Protein 4TKO (pdb70)

Sequence (326 aa):
HRIEYAITNAVFVKADELSYLSFRVSGKVIEVYKDLGDYVKRGEALAKLDPTYYELEKRTLEKKMSALLEKKKALEIKIQKLEKGLHISLSAKKLKVESLKKKREALREKLLQVEEKIKLVKLDWERYKSLFQKGLIPRRKFEEVDTNLKVLLHEREYLEKSIQEINTEIKRAKKGIENARNEFKTIEELKKELSSLEEEIKSLKERIKTAEQKIKDTVLIAPFDGVVAKRFISRGDVVRAGQPAFALVNPESFYVEVLLEETKLKGVKVGNKAYVRLDAYPDILFEGVVEEISPVQRIPVKIKITKGDLSLLRVGMGGEVEIRRT

Solvent-accessible surface area: 21477 Å² total; per-residue (Å²): 210,142,133,73,57,0,62,9,114,18,4,88,0,83,21,78,126,58,43,138,14,38,2,172,15,48,18,102,1,50,73,43,100,40,67,111,17,49,76,0,121,170,39,59,33,0,0,61,0,53,27,88,157,29,70,118,57,42,150,52,26,70,136,118,48,62,54,31,64,131,99,44,102,60,30,53,102,111,16,88,101,83,86,121,38,30,119,134,46,58,53,57,67,126,117,132,18,96,26,24,86,140,110,42,84,54,30,96,116,116,35,112,120,11,52,94,120,5,120,123,18,108,108,57,68,102,145,52,79,44,51,69,126,138,65,123,33,60,153,155,76,31,76,108,22,25,70,61,21,122,77,19,66,118,73,64,74,145,10,77,113,34,23,108,97,18,48,86,94,13,119,178,22,103,108,13,52,77,100,7,124,98,85,104,126,76,12,98,79,49,71,130,80,28,62,63,12,65,96,97,8,141,59,20,118,97,152,18,136,63,2,76,72,67,33,135,18,4,49,12,93,1,69,58,52,0,4,2,13,114,84,102,5,57,166,38,59,107,1,180,61,50,66,58,0,0,0,0,0,53,16,146,16,9,30,0,40,0,48,0,50,100,89,55,36,143,24,12,108,81,47,11,74,0,55,2,139,3,114,60,54,99,142,48,86,2,37,0,40,2,74,98,50,41,168,164,100,95,34,52,0,41,1,106,26,76,139,32,72,53,37,48,1,69,77,53,26,27,10,72,0,57,0,103,29,130

Structure (mmCIF, N/CA/C/O backbone):
data_4TKO
#
_entry.id   4TKO
#
_cell.length_a   81.366
_cell.length_b   81.366
_cell.length_c   541.695
_cell.angle_alpha   90.00
_cell.angle_beta   90.00
_cell.angle_gamma   90.00
#
_symmetry.space_group_name_H-M   'I 41 2 2'
#
loop_
_entity.id
_entity.type
_entity.pdbx_description
1 polymer EmrA
2 non-polymer 'MAGNESIUM ION'
3 non-polymer 'ISOPROPYL ALCOHOL'
4 water water
#
loop_
_atom_site.group_PDB
_atom_site.id
_atom_site.type_symbol
_atom_site.label_atom_id
_atom_site.label_alt_id
_atom_site.label_comp_id
_atom_site.label_asym_id
_atom_site.label_entity_id
_atom_site.label_seq_id
_atom_site.pdbx_PDB_ins_code
_atom_site.Cartn_x
_atom_site.Cartn_y
_atom_site.Cartn_z
_atom_site.occupancy
_atom_site.B_iso_or_equiv
_atom_site.auth_seq_id
_atom_site.auth_comp_id
_atom_site.auth_asym_id
_atom_site.auth_atom_id
_atom_site.pdbx_PDB_model_num
ATOM 1 N N . HIS A 1 3 ? -2.358 33.436 281.757 1.00 77.06 27 HIS B N 1
ATOM 2 C CA . HIS A 1 3 ? -3.098 34.373 280.918 1.00 77.95 27 HIS B CA 1
ATOM 3 C C . HIS A 1 3 ? -3.747 33.651 279.738 1.00 86.19 27 HIS B C 1
ATOM 4 O O . HIS A 1 3 ? -4.934 33.844 279.456 1.00 91.00 27 HIS B O 1
ATOM 11 N N . ARG A 1 4 ? -2.960 32.823 279.056 1.00 83.37 28 ARG B N 1
ATOM 12 C CA . ARG A 1 4 ? -3.445 31.992 277.953 1.00 75.38 28 ARG B CA 1
ATOM 13 C C . ARG A 1 4 ? -2.675 30.680 277.904 1.00 67.12 28 ARG B C 1
ATOM 14 O O . ARG A 1 4 ? -1.450 30.682 277.851 1.00 91.23 28 ARG B O 1
ATOM 22 N N . ILE A 1 5 ? -3.380 29.558 277.941 1.00 71.34 29 ILE B N 1
ATOM 23 C CA . ILE A 1 5 ? -2.703 28.263 277.901 1.00 72.64 29 ILE B CA 1
ATOM 24 C C . ILE A 1 5 ? -2.428 27.840 276.468 1.00 67.18 29 ILE B C 1
ATOM 25 O O . ILE A 1 5 ? -1.884 26.764 276.224 1.00 61.86 29 ILE B O 1
ATOM 30 N N . GLU A 1 6 ? -2.822 28.687 275.520 1.00 72.37 30 GLU B N 1
ATOM 31 C CA . GLU A 1 6 ? -2.464 28.477 274.123 1.00 69.30 30 GLU B CA 1
ATOM 32 C C . GLU A 1 6 ? -1.053 29.011 273.890 1.00 59.12 30 GLU B C 1
ATOM 33 O O . GLU A 1 6 ? -0.386 28.608 272.945 1.00 45.68 30 GLU B O 1
ATOM 39 N N . TYR A 1 7 ? -0.608 29.926 274.751 1.00 40.89 31 TYR B N 1
ATOM 40 C CA . TYR A 1 7 ? 0.661 30.611 274.529 1.00 52.47 31 TYR B CA 1
ATOM 41 C C . TYR A 1 7 ? 1.610 30.627 275.724 1.00 50.08 31 TYR B C 1
ATOM 42 O O . TYR A 1 7 ? 1.271 31.109 276.813 1.00 41.51 31 TYR B O 1
ATOM 51 N N . ALA A 1 8 ? 2.819 30.116 275.494 1.00 48.73 32 ALA B N 1
ATOM 52 C CA . ALA A 1 8 ? 3.921 30.346 276.422 1.00 44.75 32 ALA B CA 1
ATOM 53 C C . ALA A 1 8 ? 4.395 31.764 276.206 1.00 33.06 32 ALA B C 1
ATOM 54 O O . ALA A 1 8 ? 4.744 32.140 275.090 1.00 48.35 32 ALA B O 1
ATOM 56 N N . ILE A 1 9 ? 4.343 32.564 277.256 1.00 27.00 33 ILE B N 1
ATOM 57 C CA . ILE A 1 9 ? 4.790 33.936 277.192 1.00 34.00 33 ILE B CA 1
ATOM 58 C C . ILE A 1 9 ? 6.046 34.085 278.056 1.00 46.45 33 ILE B C 1
ATOM 59 O O . ILE A 1 9 ? 6.134 33.502 279.129 1.00 54.33 33 ILE B O 1
ATOM 64 N N . THR A 1 10 ? 7.017 34.855 277.584 1.00 47.34 34 THR B N 1
ATOM 65 C CA . THR A 1 10 ? 8.212 35.145 278.367 1.00 41.43 34 THR B CA 1
ATOM 66 C C . THR A 1 10 ? 8.797 36.507 278.014 1.00 44.54 34 THR B C 1
ATOM 67 O O . THR A 1 10 ? 8.582 37.019 276.917 1.00 53.83 34 THR B O 1
ATOM 71 N N . ASN A 1 11 ? 9.530 37.095 278.952 1.00 43.39 35 ASN B N 1
ATOM 72 C CA . ASN A 1 11 ? 10.173 38.386 278.719 1.00 36.49 35 ASN B CA 1
ATOM 73 C C . ASN A 1 11 ? 11.706 38.251 278.686 1.00 36.29 35 ASN B C 1
ATOM 74 O O . ASN A 1 11 ? 12.447 39.239 278.597 1.00 33.40 35 ASN B O 1
ATOM 79 N N . ALA A 1 12 ? 12.165 37.006 278.710 1.00 31.41 36 ALA B N 1
ATOM 80 C CA . ALA A 1 12 ? 13.583 36.705 278.601 1.00 33.50 36 ALA B CA 1
ATOM 81 C C . ALA A 1 12 ? 13.944 36.497 277.134 1.00 35.82 36 ALA B C 1
ATOM 82 O O . ALA A 1 12 ? 14.124 35.349 276.674 1.00 36.72 36 ALA B O 1
ATOM 84 N N . VAL A 1 13 ? 14.027 37.599 276.390 1.00 31.07 37 VAL B N 1
ATOM 85 C CA . VAL A 1 13 ? 14.270 37.500 274.954 1.00 38.02 37 VAL B CA 1
ATOM 86 C C . VAL A 1 13 ? 15.504 38.303 274.526 1.00 38.42 37 VAL B C 1
ATOM 87 O O . VAL A 1 13 ? 15.669 39.480 274.873 1.00 37.74 37 VAL B O 1
ATOM 91 N N . PHE A 1 14 ? 16.382 37.653 273.772 1.00 36.38 38 PHE B N 1
ATOM 92 C CA . PHE A 1 14 ? 17.586 38.329 273.280 1.00 36.52 38 PHE B CA 1
ATOM 93 C C . PHE A 1 14 ? 17.674 38.191 271.790 1.00 31.52 38 PHE B C 1
ATOM 94 O O . PHE A 1 14 ? 17.656 37.067 271.274 1.00 26.99 38 PHE B O 1
ATOM 102 N N . VAL A 1 15 ? 17.752 39.327 271.103 1.00 27.69 39 VAL B N 1
ATOM 103 C CA . VAL A 1 15 ? 18.053 39.301 269.680 1.00 28.62 39 VAL B CA 1
ATOM 104 C C . VAL A 1 15 ? 19.542 38.958 269.498 1.00 32.23 39 VAL B C 1
ATOM 105 O O . VAL A 1 15 ? 20.450 39.639 270.012 1.00 27.67 39 VAL B O 1
ATOM 109 N N . LYS A 1 16 ? 19.800 37.881 268.763 1.00 23.33 40 LYS B N 1
ATOM 110 C CA . LYS A 1 16 ? 21.171 37.429 268.550 1.00 26.51 40 LYS B CA 1
ATOM 111 C C . LYS A 1 16 ? 21.504 37.287 267.069 1.00 34.16 40 LYS B C 1
ATOM 112 O O . LYS A 1 16 ? 20.617 37.294 266.216 1.00 28.24 40 LYS B O 1
ATOM 118 N N . ALA A 1 17 ? 22.794 37.161 266.773 1.00 54.91 41 ALA B N 1
ATOM 119 C CA . ALA A 1 17 ? 23.263 37.041 265.398 1.00 45.65 41 ALA B CA 1
ATOM 120 C C . ALA A 1 17 ? 24.186 35.839 265.234 1.00 47.13 41 ALA B C 1
ATOM 121 O O . ALA A 1 17 ? 25.237 35.760 265.871 1.00 41.29 41 ALA B O 1
ATOM 123 N N . ASP A 1 18 ? 23.785 34.905 264.377 1.00 58.74 42 ASP B N 1
ATOM 124 C CA . ASP A 1 18 ? 24.591 33.721 264.105 1.00 84.39 42 ASP B CA 1
ATOM 125 C C . ASP A 1 18 ? 25.887 34.078 263.384 1.00 89.82 42 ASP B C 1
ATOM 126 O O . ASP A 1 18 ? 26.979 33.861 263.910 1.00 97.97 42 ASP B O 1
ATOM 131 N N . GLU A 1 19 ? 25.763 34.629 262.181 1.00 63.65 43 GLU B N 1
ATOM 132 C CA . GLU A 1 19 ? 26.932 34.925 261.359 1.00 68.55 43 GLU B CA 1
ATOM 133 C C . GLU A 1 19 ? 27.191 36.416 261.175 1.00 53.67 43 GLU B C 1
ATOM 134 O O . GLU A 1 19 ? 26.503 37.082 260.403 1.00 51.62 43 GLU B O 1
ATOM 140 N N . LEU A 1 20 ? 28.196 36.930 261.877 1.00 44.10 44 LEU B N 1
ATOM 141 C CA . LEU A 1 20 ? 28.678 38.283 261.633 1.00 46.23 44 LEU B CA 1
ATOM 142 C C . LEU A 1 20 ? 30.083 38.228 261.035 1.00 42.22 44 LEU B C 1
ATOM 143 O O . LEU A 1 20 ? 30.742 37.188 261.073 1.00 31.03 44 LEU B O 1
ATOM 148 N N . SER A 1 21 ? 30.534 39.348 260.482 1.00 44.27 45 SER B N 1
ATOM 149 C CA . SER A 1 21 ? 31.829 39.412 259.816 1.00 27.70 45 SER B CA 1
ATOM 150 C C . SER A 1 21 ? 32.635 40.574 260.313 1.00 28.83 45 SER B C 1
ATOM 151 O O . SER A 1 21 ? 32.104 41.655 260.535 1.00 32.97 45 SER B O 1
ATOM 154 N N . TYR A 1 22 ? 33.932 40.343 260.484 1.00 27.66 46 TYR B N 1
ATOM 155 C CA . TYR A 1 22 ? 34.820 41.381 260.959 1.00 24.83 46 TYR B CA 1
ATOM 156 C C . TYR A 1 22 ? 35.405 42.096 259.747 1.00 21.56 46 TYR B C 1
ATOM 157 O O . TYR A 1 22 ? 35.777 41.444 258.790 1.00 26.42 46 TYR B O 1
ATOM 166 N N . LEU A 1 23 ? 35.434 43.432 259.776 1.00 22.24 47 LEU B N 1
ATOM 167 C CA . LEU A 1 23 ? 36.021 44.211 258.687 1.00 21.62 47 LEU B CA 1
ATOM 168 C C . LEU A 1 23 ? 37.337 44.831 259.095 1.00 26.38 47 LEU B C 1
ATOM 169 O O . LEU A 1 23 ? 37.514 45.257 260.228 1.00 28.34 47 LEU B O 1
ATOM 174 N N . SER A 1 24 ? 38.248 44.925 258.141 1.00 24.27 48 SER B N 1
ATOM 175 C CA . SER A 1 24 ? 39.556 45.460 258.425 1.00 26.88 48 SER B CA 1
ATOM 176 C C . SER A 1 24 ? 40.047 46.300 257.241 1.00 18.03 48 SER B C 1
ATOM 177 O O . SER A 1 24 ? 39.500 46.212 256.155 1.00 22.65 48 SER B O 1
ATOM 180 N N . PHE A 1 25 ? 41.059 47.131 257.469 1.00 24.04 49 PHE B N 1
ATOM 181 C CA . PHE A 1 25 ? 41.770 47.799 256.379 1.00 25.61 49 PHE B CA 1
ATOM 182 C C . PHE A 1 25 ? 42.817 46.828 255.818 1.00 24.19 49 PHE B C 1
ATOM 183 O O . PHE A 1 25 ? 43.361 46.000 256.566 1.00 21.09 49 PHE B O 1
ATOM 191 N N . ARG A 1 26 ? 43.096 46.916 254.517 1.00 33.51 50 ARG B N 1
ATOM 192 C CA . ARG A 1 26 ? 44.104 46.048 253.905 1.00 24.46 50 ARG B CA 1
ATOM 193 C C . ARG A 1 26 ? 45.491 46.656 254.065 1.00 22.84 50 ARG B C 1
ATOM 194 O O . ARG A 1 26 ? 46.499 46.030 253.763 1.00 42.94 50 ARG B O 1
ATOM 202 N N . VAL A 1 27 ? 45.536 47.872 254.582 1.00 29.91 51 VAL B N 1
ATOM 203 C CA . VAL A 1 27 ? 46.793 48.512 254.942 1.00 33.53 51 VAL B CA 1
ATOM 204 C C . VAL A 1 27 ? 46.703 49.056 256.370 1.00 33.93 51 VAL B C 1
ATOM 205 O O . VAL A 1 27 ? 45.606 49.209 256.929 1.00 34.05 51 VAL B O 1
ATOM 209 N N . SER A 1 28 ? 47.852 49.368 256.954 1.00 25.24 52 SER B N 1
ATOM 210 C CA . SER A 1 28 ? 47.868 49.986 258.264 1.00 28.17 52 SER B CA 1
ATOM 211 C C . SER A 1 28 ? 47.855 51.507 258.134 1.00 25.98 52 SER B C 1
ATOM 212 O O . SER A 1 28 ? 48.114 52.049 257.066 1.00 32.83 52 SER B O 1
ATOM 215 N N . GLY A 1 29 ? 47.550 52.191 259.230 1.00 19.81 53 GLY B N 1
ATOM 216 C CA . GLY A 1 29 ? 47.509 53.633 259.205 1.00 22.97 53 GLY B CA 1
ATOM 217 C C . GLY A 1 29 ? 46.781 54.204 260.394 1.00 28.91 53 GLY B C 1
ATOM 218 O O . GLY A 1 29 ? 46.376 53.456 261.276 1.00 31.19 53 GLY B O 1
ATOM 219 N N . LYS A 1 30 ? 46.631 55.529 260.412 1.00 32.97 54 LYS B N 1
ATOM 220 C CA . LYS A 1 30 ? 45.972 56.252 261.501 1.00 23.01 54 LYS B CA 1
ATOM 221 C C . LYS A 1 30 ? 44.544 56.572 261.114 1.00 30.88 54 LYS B C 1
ATOM 222 O O . LYS A 1 30 ? 44.309 57.228 260.091 1.00 35.69 54 LYS B O 1
ATOM 228 N N . VAL A 1 31 ? 43.581 56.112 261.911 1.00 29.35 55 VAL B N 1
ATOM 229 C CA . VAL A 1 31 ? 42.188 56.433 261.613 1.00 30.39 55 VAL B CA 1
ATOM 230 C C . VAL A 1 31 ? 41.964 57.924 261.753 1.00 32.41 55 VAL B C 1
ATOM 231 O O . VAL A 1 31 ? 42.277 58.503 262.796 1.00 27.06 55 VAL B O 1
ATOM 235 N N . ILE A 1 32 ? 41.416 58.562 260.727 1.00 34.43 56 ILE B N 1
ATOM 236 C CA . ILE A 1 32 ? 41.138 59.995 260.860 1.00 34.54 56 ILE B CA 1
ATOM 237 C C . ILE A 1 32 ? 39.662 60.383 260.759 1.00 24.86 56 ILE B C 1
ATOM 238 O O . ILE A 1 32 ? 39.314 61.515 261.062 1.00 36.62 56 ILE B O 1
ATOM 243 N N . GLU A 1 33 ? 38.813 59.448 260.344 1.00 28.31 57 GLU B N 1
ATOM 244 C CA . GLU A 1 33 ? 37.381 59.695 260.193 1.00 27.47 57 GLU B CA 1
ATOM 245 C C . GLU A 1 33 ? 36.580 58.414 260.384 1.00 29.82 57 GLU B C 1
ATOM 246 O O . GLU A 1 33 ? 36.957 57.354 259.883 1.00 37.90 57 GLU B O 1
ATOM 252 N N . VAL A 1 34 ? 35.470 58.519 261.104 1.00 34.52 58 VAL B N 1
ATOM 253 C CA . VAL A 1 34 ? 34.548 57.401 261.261 1.00 44.78 58 VAL B CA 1
ATOM 254 C C . VAL A 1 34 ? 33.158 57.796 260.774 1.00 36.77 58 VAL B C 1
ATOM 255 O O . VAL A 1 34 ? 32.532 58.687 261.327 1.00 47.37 58 VAL B O 1
ATOM 259 N N . TYR A 1 35 ? 32.685 57.144 259.727 1.00 28.20 59 TYR B N 1
ATOM 260 C CA . TYR A 1 35 ? 31.449 57.564 259.092 1.00 34.91 59 TYR B CA 1
ATOM 261 C C . TYR A 1 35 ? 30.222 56.822 259.612 1.00 44.69 59 TYR B C 1
ATOM 262 O O . TYR A 1 35 ? 29.092 57.260 259.407 1.00 55.43 59 TYR B O 1
ATOM 271 N N . LYS A 1 36 ? 30.448 55.690 260.267 1.00 38.42 60 LYS B N 1
ATOM 272 C CA . LYS A 1 36 ? 29.363 54.811 260.693 1.00 40.18 60 LYS B CA 1
ATOM 273 C C . LYS A 1 36 ? 29.626 54.423 262.126 1.00 46.85 60 LYS B C 1
ATOM 274 O O . LYS A 1 36 ? 30.768 54.450 262.569 1.00 47.76 60 LYS B O 1
ATOM 280 N N . ASP A 1 37 ? 28.574 54.093 262.865 1.00 46.10 61 ASP B N 1
ATOM 281 C CA . ASP A 1 37 ? 28.748 53.751 264.266 1.00 40.13 61 ASP B CA 1
ATOM 282 C C . ASP A 1 37 ? 27.901 52.535 264.563 1.00 36.98 61 ASP B C 1
ATOM 283 O O . ASP A 1 37 ? 27.129 52.087 263.712 1.00 31.00 61 ASP B O 1
ATOM 288 N N . LEU A 1 38 ? 28.096 51.987 265.758 1.00 33.80 62 LEU B N 1
ATOM 289 C CA . LEU A 1 38 ? 27.307 50.874 266.275 1.00 34.20 62 LEU B CA 1
ATOM 290 C C . LEU A 1 38 ? 25.827 51.104 266.001 1.00 38.90 62 LEU B C 1
ATOM 291 O O . LEU A 1 38 ? 25.313 52.188 266.252 1.00 41.38 62 LEU B O 1
ATOM 296 N N . GLY A 1 39 ? 25.151 50.098 265.461 1.00 34.50 63 GLY B N 1
ATOM 297 C CA . GLY A 1 39 ? 23.746 50.233 265.130 1.00 31.50 63 GLY B CA 1
ATOM 298 C C . GLY A 1 39 ? 23.384 50.741 263.735 1.00 43.33 63 GLY B C 1
ATOM 299 O O . GLY A 1 39 ? 22.228 50.635 263.329 1.00 40.52 63 GLY B O 1
ATOM 300 N N . ASP A 1 40 ? 24.340 51.289 262.986 1.00 46.00 64 ASP B N 1
ATOM 301 C CA . ASP A 1 40 ? 24.004 51.781 261.648 1.00 41.78 64 ASP B CA 1
ATOM 302 C C . ASP A 1 40 ? 23.750 50.652 260.666 1.00 42.94 64 ASP B C 1
ATOM 303 O O . ASP A 1 40 ? 24.444 49.633 260.687 1.00 46.19 64 ASP B O 1
ATOM 308 N N . TYR A 1 41 ? 22.736 50.839 259.821 1.00 47.54 65 TYR B N 1
ATOM 309 C CA . TYR A 1 41 ? 22.547 49.992 258.652 1.00 41.92 65 TYR B CA 1
ATOM 310 C C . TYR A 1 41 ? 23.395 50.557 257.529 1.00 47.18 65 TYR B C 1
ATOM 311 O O . TYR A 1 41 ? 23.433 51.778 257.327 1.00 49.65 65 TYR B O 1
ATOM 320 N N . VAL A 1 42 ? 24.102 49.682 256.822 1.00 40.31 66 VAL B N 1
ATOM 321 C CA . VAL A 1 42 ? 24.967 50.152 255.754 1.00 45.22 66 VAL B CA 1
ATOM 322 C C . VAL A 1 42 ? 24.823 49.316 254.507 1.00 46.15 66 VAL B C 1
ATOM 323 O O . VAL A 1 42 ? 24.623 48.098 254.550 1.00 48.33 66 VAL B O 1
ATOM 327 N N . LYS A 1 43 ? 24.918 50.014 253.386 1.00 54.65 67 LYS B N 1
ATOM 328 C CA . LYS A 1 43 ? 24.709 49.433 252.079 1.00 48.26 67 LYS B CA 1
ATOM 329 C C . LYS A 1 43 ? 26.071 49.058 251.507 1.00 41.91 67 LYS B C 1
ATOM 330 O O . LYS A 1 43 ? 27.056 49.793 251.679 1.00 38.00 67 LYS B O 1
ATOM 336 N N . ARG A 1 44 ? 26.126 47.900 250.863 1.00 32.42 68 ARG B N 1
ATOM 337 C CA . ARG A 1 44 ? 27.330 47.447 250.178 1.00 31.61 68 ARG B CA 1
ATOM 338 C C . ARG A 1 44 ? 27.954 48.576 249.369 1.00 35.42 68 ARG B C 1
ATOM 339 O O . ARG A 1 44 ? 27.337 49.094 248.443 1.00 44.94 68 ARG B O 1
ATOM 347 N N . GLY A 1 45 ? 29.163 48.974 249.746 1.00 36.08 69 GLY B N 1
ATOM 348 C CA . GLY A 1 45 ? 29.878 50.010 249.034 1.00 26.89 69 GLY B CA 1
ATOM 349 C C . GLY A 1 45 ? 30.090 51.267 249.850 1.00 41.41 69 GLY B C 1
ATOM 350 O O . GLY A 1 45 ? 30.983 52.051 249.550 1.00 44.01 69 GLY B O 1
ATOM 351 N N . GLU A 1 46 ? 29.267 51.467 250.873 1.00 43.32 70 GLU B N 1
ATOM 352 C CA . GLU A 1 46 ? 29.397 52.639 251.739 1.00 41.98 70 GLU B CA 1
ATOM 353 C C . GLU A 1 46 ? 30.742 52.675 252.440 1.00 46.21 70 GLU B C 1
ATOM 354 O O . GLU A 1 46 ? 31.294 51.625 252.809 1.00 51.03 70 GLU B O 1
ATOM 360 N N . ALA A 1 47 ? 31.267 53.882 252.637 1.00 45.84 71 ALA B N 1
ATOM 361 C CA . ALA A 1 47 ? 32.459 54.054 253.464 1.00 38.80 71 ALA B CA 1
ATOM 362 C C . ALA A 1 47 ? 32.069 54.000 254.923 1.00 41.76 71 ALA B C 1
ATOM 363 O O . ALA A 1 47 ? 31.063 54.585 255.325 1.00 55.46 71 ALA B O 1
ATOM 365 N N . LEU A 1 48 ? 32.863 53.286 255.710 1.00 30.78 72 LEU B N 1
ATOM 366 C CA . LEU A 1 48 ? 32.609 53.161 257.133 1.00 26.18 72 LEU B CA 1
ATOM 367 C C . LEU A 1 48 ? 33.603 53.993 257.886 1.00 31.40 72 LEU B C 1
ATOM 368 O O . LEU A 1 48 ? 33.270 54.577 258.915 1.00 46.81 72 LEU B O 1
ATOM 373 N N . ALA A 1 49 ? 34.826 54.065 257.364 1.00 24.65 73 ALA B N 1
ATOM 374 C CA . ALA A 1 49 ? 35.897 54.780 258.045 1.00 22.34 73 ALA B CA 1
ATOM 375 C C . ALA A 1 49 ? 37.048 55.049 257.103 1.00 35.77 73 ALA B C 1
ATOM 376 O O . ALA A 1 49 ? 37.080 54.517 256.001 1.00 32.66 73 ALA B O 1
ATOM 378 N N . LYS A 1 50 ? 38.010 55.859 257.531 1.00 30.01 74 LYS B N 1
ATOM 379 C CA . LYS A 1 50 ? 39.056 56.275 256.612 1.00 32.89 74 LYS B CA 1
ATOM 380 C C . LYS A 1 50 ? 40.373 56.496 257.334 1.00 31.63 74 LYS B C 1
ATOM 381 O O . LYS A 1 50 ? 40.392 56.991 258.461 1.00 33.84 74 LYS B O 1
ATOM 387 N N . LEU A 1 51 ? 41.471 56.106 256.690 1.00 26.79 75 LEU B N 1
ATOM 388 C CA . LEU A 1 51 ? 42.805 56.326 257.241 1.00 28.16 75 LEU B CA 1
ATOM 389 C C . LEU A 1 51 ? 43.468 57.557 256.619 1.00 38.83 75 LEU B C 1
ATOM 390 O O . LEU A 1 51 ? 43.107 57.997 255.532 1.00 44.64 75 LEU B O 1
ATOM 395 N N . ASP A 1 52 ? 44.428 58.128 257.328 1.00 41.92 76 ASP B N 1
ATOM 396 C CA . ASP A 1 52 ? 45.253 59.203 256.787 1.00 38.68 76 ASP B CA 1
ATOM 397 C C . ASP A 1 52 ? 46.180 58.665 255.686 1.00 39.39 76 ASP B C 1
ATOM 398 O O . ASP A 1 52 ? 47.036 57.825 255.955 1.00 56.91 76 ASP B O 1
ATOM 403 N N . PRO A 1 53 ? 46.026 59.150 254.447 1.00 36.83 77 PRO B N 1
ATOM 404 C CA . PRO A 1 53 ? 46.748 58.535 253.327 1.00 50.42 77 PRO B CA 1
ATOM 405 C C . PRO A 1 53 ? 48.073 59.189 252.944 1.00 50.38 77 PRO B C 1
ATOM 406 O O . PRO A 1 53 ? 48.711 58.704 252.019 1.00 52.29 77 PRO B O 1
ATOM 410 N N . THR A 1 54 ? 48.466 60.268 253.609 1.00 50.22 78 THR B N 1
ATOM 411 C CA . THR A 1 54 ? 49.571 61.070 253.114 1.00 48.18 78 THR B CA 1
ATOM 412 C C . THR A 1 54 ? 50.806 60.206 252.830 1.00 51.08 78 THR B C 1
ATOM 413 O O . THR A 1 54 ? 51.416 60.315 251.767 1.00 60.28 78 THR B O 1
ATOM 417 N N . TYR A 1 55 ? 51.139 59.312 253.750 1.00 52.27 79 TYR B N 1
ATOM 418 C CA . TYR A 1 55 ? 52.301 58.444 253.585 1.00 49.10 79 TYR B CA 1
ATOM 419 C C . TYR A 1 55 ? 52.256 57.627 252.298 1.00 53.86 79 TYR B C 1
ATOM 420 O O . TYR A 1 55 ? 53.222 57.591 251.548 1.00 60.70 79 TYR B O 1
ATOM 429 N N . TYR A 1 56 ? 51.138 56.954 252.058 1.00 53.89 80 TYR B N 1
ATOM 430 C CA . TYR A 1 56 ? 50.996 56.128 250.872 1.00 46.80 80 TYR B CA 1
ATOM 431 C C . TYR A 1 56 ? 51.004 56.986 249.613 1.00 53.80 80 TYR B C 1
ATOM 432 O O . TYR A 1 56 ? 51.389 56.517 248.536 1.00 50.95 80 TYR B O 1
ATOM 441 N N . GLU A 1 57 ? 50.587 58.240 249.748 1.00 50.99 81 GLU B N 1
ATOM 442 C CA . GLU A 1 57 ? 50.566 59.146 248.606 1.00 48.63 81 GLU B CA 1
ATOM 443 C C . GLU A 1 57 ? 51.951 59.701 248.312 1.00 46.64 81 GLU B C 1
ATOM 444 O O . GLU A 1 57 ? 52.301 59.942 247.161 1.00 51.82 81 GLU B O 1
ATOM 450 N N . LEU A 1 58 ? 52.738 59.896 249.355 1.00 44.31 82 LEU B N 1
ATOM 451 C CA . LEU A 1 58 ? 54.129 60.262 249.177 1.00 53.64 82 LEU B CA 1
ATOM 452 C C . LEU A 1 58 ? 54.852 59.122 248.474 1.00 52.12 82 LEU B C 1
ATOM 453 O O . LEU A 1 58 ? 55.534 59.327 247.471 1.00 71.13 82 LEU B O 1
ATOM 458 N N . GLU A 1 59 ? 54.685 57.920 249.010 1.00 52.08 83 GLU B N 1
ATOM 459 C CA . GLU A 1 59 ? 55.287 56.716 248.453 1.00 60.46 83 GLU B CA 1
ATOM 460 C C . GLU A 1 59 ? 55.009 56.596 246.959 1.00 57.21 83 GLU B C 1
ATOM 461 O O . GLU A 1 59 ? 55.889 56.235 246.192 1.00 64.70 83 GLU B O 1
ATOM 467 N N . LYS A 1 60 ? 53.789 56.912 246.551 1.00 48.17 84 LYS B N 1
ATOM 468 C CA . LYS A 1 60 ? 53.426 56.843 245.147 1.00 47.67 84 LYS B CA 1
ATOM 469 C C . LYS A 1 60 ? 54.153 57.921 244.364 1.00 63.59 84 LYS B C 1
ATOM 470 O O . LYS A 1 60 ? 54.673 57.678 243.281 1.00 68.97 84 LYS B O 1
ATOM 476 N N . ARG A 1 61 ? 54.199 59.121 244.916 1.00 67.08 85 ARG B N 1
ATOM 477 C CA . ARG A 1 61 ? 54.748 60.235 244.173 1.00 72.13 85 ARG B CA 1
ATOM 478 C C . ARG A 1 61 ? 56.265 60.223 244.234 1.00 70.12 85 ARG B C 1
ATOM 479 O O . ARG A 1 61 ? 56.917 60.727 243.333 1.00 78.79 85 ARG B O 1
ATOM 487 N N . THR A 1 62 ? 56.826 59.622 245.276 1.00 59.16 86 THR B N 1
ATOM 488 C CA . THR A 1 62 ? 58.253 59.322 245.285 1.00 48.62 86 THR B CA 1
ATOM 489 C C . THR A 1 62 ? 58.590 58.465 244.064 1.00 66.25 86 THR B C 1
ATOM 490 O O . THR A 1 62 ? 59.680 58.553 243.509 1.00 80.72 86 THR B O 1
ATOM 494 N N . LEU A 1 63 ? 57.638 57.643 243.642 1.00 65.68 87 LEU B N 1
ATOM 495 C CA . LEU A 1 63 ? 57.851 56.748 242.515 1.00 59.67 87 LEU B CA 1
ATOM 496 C C . LEU A 1 63 ? 57.617 57.461 241.200 1.00 68.97 87 LEU B C 1
ATOM 497 O O . LEU A 1 63 ? 58.260 57.152 240.203 1.00 83.82 87 LEU B O 1
ATOM 502 N N . GLU A 1 64 ? 56.685 58.407 241.194 1.00 73.27 88 GLU B N 1
ATOM 503 C CA . GLU A 1 64 ? 56.388 59.172 239.986 1.00 74.76 88 GLU B CA 1
ATOM 504 C C . GLU A 1 64 ? 57.528 60.139 239.654 1.00 77.55 88 GLU B C 1
ATOM 505 O O . GLU A 1 64 ? 57.694 60.551 238.509 1.00 76.59 88 GLU B O 1
ATOM 511 N N . LYS A 1 65 ? 58.307 60.501 240.667 1.00 75.94 89 LYS B N 1
ATOM 512 C CA . LYS A 1 65 ? 59.513 61.279 240.449 1.00 74.68 89 LYS B CA 1
ATOM 513 C C . LYS A 1 65 ? 60.498 60.430 239.672 1.00 85.55 89 LYS B C 1
ATOM 514 O O . LYS A 1 65 ? 60.994 60.834 238.621 1.00 87.38 89 LYS B O 1
ATOM 520 N N . LYS A 1 66 ? 60.768 59.241 240.204 1.00 75.63 90 LYS B N 1
ATOM 521 C CA . LYS A 1 66 ? 61.714 58.314 239.603 1.00 76.27 90 LYS B CA 1
ATOM 522 C C . LYS A 1 66 ? 61.237 57.823 238.238 1.00 75.86 90 LYS B C 1
ATOM 523 O O . LYS A 1 66 ? 62.040 57.445 237.392 1.00 82.03 90 LYS B O 1
ATOM 529 N N . MET A 1 67 ? 59.926 57.878 238.024 1.00 75.58 91 MET B N 1
ATOM 530 C CA . MET A 1 67 ? 59.338 57.503 236.744 1.00 75.92 91 MET B CA 1
ATOM 531 C C . MET A 1 67 ? 59.736 58.476 235.634 1.00 87.72 91 MET B C 1
ATOM 532 O O . MET A 1 67 ? 60.247 58.062 234.593 1.00 104.95 91 MET B O 1
ATOM 537 N N . SER A 1 68 ? 59.499 59.766 235.857 1.00 81.23 92 SER B N 1
ATOM 538 C CA . SER A 1 68 ? 59.817 60.777 234.858 1.00 85.51 92 SER B CA 1
ATOM 539 C C . SER A 1 68 ? 61.331 60.963 234.721 1.00 87.14 92 SER B C 1
ATOM 540 O O . SER A 1 68 ? 61.801 61.557 233.752 1.00 93.50 92 SER B O 1
ATOM 543 N N . ALA A 1 69 ? 62.085 60.456 235.694 1.00 77.68 93 ALA B N 1
ATOM 544 C CA . ALA A 1 69 ? 63.546 60.523 235.656 1.00 86.02 93 ALA B CA 1
ATOM 545 C C . ALA A 1 69 ? 64.111 59.377 234.824 1.00 98.96 93 ALA B C 1
ATOM 546 O O . ALA A 1 69 ? 65.313 59.320 234.548 1.00 93.50 93 ALA B O 1
ATOM 548 N N . LEU A 1 70 ? 63.226 58.462 234.444 1.00 96.18 94 LEU B N 1
ATOM 549 C CA . LEU A 1 70 ? 63.577 57.340 233.586 1.00 87.45 94 LEU B CA 1
ATOM 550 C C . LEU A 1 70 ? 62.893 57.499 232.233 1.00 88.83 94 LEU B C 1
ATOM 551 O O . LEU A 1 70 ? 63.056 56.671 231.342 1.00 100.83 94 LEU B O 1
ATOM 556 N N . LEU A 1 71 ? 62.114 58.563 232.090 1.00 81.71 95 LEU B N 1
ATOM 557 C CA . LEU A 1 71 ? 61.579 58.934 230.789 1.00 97.32 95 LEU B CA 1
ATOM 558 C C . LEU A 1 71 ? 62.434 60.070 230.230 1.00 98.53 95 LEU B C 1
ATOM 559 O O . LEU A 1 71 ? 62.345 60.422 229.051 1.00 94.08 95 LEU B O 1
ATOM 564 N N . GLU A 1 72 ? 63.268 60.630 231.103 1.00 94.20 96 GLU B N 1
ATOM 565 C CA . GLU A 1 72 ? 64.232 61.652 230.725 1.00 101.85 96 GLU B CA 1
ATOM 566 C C . GLU A 1 72 ? 65.577 60.999 230.453 1.00 101.85 96 GLU B C 1
ATOM 567 O O . GLU A 1 72 ? 66.613 61.661 230.387 1.00 102.79 96 GLU B O 1
ATOM 573 N N . LYS A 1 73 ? 65.546 59.682 230.318 1.00 93.04 97 LYS B N 1
ATOM 574 C CA . LYS A 1 73 ? 66.706 58.935 229.875 1.00 94.85 97 LYS B CA 1
ATOM 575 C C . LYS A 1 73 ? 66.304 58.153 228.646 1.00 95.68 97 LYS B C 1
ATOM 576 O O . LYS A 1 73 ? 67.066 58.048 227.684 1.00 104.36 97 LYS B O 1
ATOM 582 N N . LYS A 1 74 ? 65.093 57.609 228.688 1.00 90.37 98 LYS B N 1
ATOM 583 C CA . LYS A 1 74 ? 64.566 56.859 227.564 1.00 98.35 98 LYS B CA 1
ATOM 584 C C . LYS A 1 74 ? 64.602 57.719 226.303 1.00 108.09 98 LYS B C 1
ATOM 585 O O . LYS A 1 74 ? 65.132 57.294 225.277 1.00 119.68 98 LYS B O 1
ATOM 591 N N . LYS A 1 75 ? 64.069 58.934 226.381 1.00 103.73 99 LYS B N 1
ATOM 592 C CA . LYS A 1 75 ? 64.067 59.817 225.217 1.00 114.15 99 LYS B CA 1
ATOM 593 C C . LYS A 1 75 ? 65.427 60.491 225.012 1.00 112.40 99 LYS B C 1
ATOM 594 O O . LYS A 1 75 ? 65.739 60.949 223.910 1.00 101.24 99 LYS B O 1
ATOM 600 N N . ALA A 1 76 ? 66.232 60.541 226.071 1.00 110.20 100 ALA B N 1
ATOM 601 C CA . ALA A 1 76 ? 67.576 61.109 225.986 1.00 107.43 100 ALA B CA 1
ATOM 602 C C . ALA A 1 76 ? 68.429 60.311 225.010 1.00 119.22 100 ALA B C 1
ATOM 603 O O . ALA A 1 76 ? 69.142 60.883 224.181 1.00 120.49 100 ALA B O 1
ATOM 605 N N . LEU A 1 77 ? 68.353 58.988 225.110 1.00 112.71 101 LEU B N 1
ATOM 606 C CA . LEU A 1 77 ? 69.092 58.134 224.192 1.00 109.34 101 LEU B CA 1
ATOM 607 C C . LEU A 1 77 ? 68.161 57.349 223.267 1.00 103.62 101 LEU B C 1
ATOM 608 O O . LEU A 1 77 ? 68.469 56.232 222.860 1.00 110.48 101 LEU B O 1
ATOM 613 N N . GLU A 1 78 ? 67.019 57.944 222.943 1.00 99.24 102 GLU B N 1
ATOM 614 C CA . GLU A 1 78 ? 66.252 57.525 221.777 1.00 105.16 102 GLU B CA 1
ATOM 615 C C . GLU A 1 78 ? 66.563 58.525 220.684 1.00 114.96 102 GLU B C 1
ATOM 616 O O . GLU A 1 78 ? 66.342 58.284 219.496 1.00 112.73 102 GLU B O 1
ATOM 622 N N . ILE A 1 79 ? 67.069 59.668 221.126 1.00 113.07 103 ILE B N 1
ATOM 623 C CA . ILE A 1 79 ? 67.610 60.667 220.234 1.00 116.99 103 ILE B CA 1
ATOM 624 C C . ILE A 1 79 ? 69.022 60.239 219.858 1.00 115.34 103 ILE B C 1
ATOM 625 O O . ILE A 1 79 ? 69.363 60.166 218.679 1.00 112.08 103 ILE B O 1
ATOM 630 N N . LYS A 1 80 ? 69.826 59.926 220.871 1.00 110.39 104 LYS B N 1
ATOM 631 C CA . LYS A 1 80 ? 71.200 59.479 220.659 1.00 109.52 104 LYS B CA 1
ATOM 632 C C . LYS A 1 80 ? 71.308 58.258 219.734 1.00 119.82 104 LYS B C 1
ATOM 633 O O . LYS A 1 80 ? 72.251 58.167 218.948 1.00 124.70 104 LYS B O 1
ATOM 639 N N . ILE A 1 81 ? 70.359 57.326 219.810 1.00 112.37 105 ILE B N 1
ATOM 640 C CA . ILE A 1 81 ? 70.447 56.133 218.966 1.00 109.95 105 ILE B CA 1
ATOM 641 C C . ILE A 1 81 ? 69.779 56.323 217.608 1.00 115.25 105 ILE B C 1
ATOM 642 O O . ILE A 1 81 ? 69.931 55.483 216.724 1.00 133.07 105 ILE B O 1
ATOM 647 N N . GLN A 1 82 ? 69.036 57.408 217.431 1.00 110.99 106 GLN B N 1
ATOM 648 C CA . GLN A 1 82 ? 68.460 57.683 216.120 1.00 114.32 106 GLN B CA 1
ATOM 649 C C . GLN A 1 82 ? 69.277 58.764 215.410 1.00 118.18 106 GLN B C 1
ATOM 650 O O . GLN A 1 82 ? 68.995 59.123 214.263 1.00 103.45 106 GLN B O 1
ATOM 656 N N . LYS A 1 83 ? 70.293 59.274 216.104 1.00 120.66 107 LYS B N 1
ATOM 657 C CA . LYS A 1 83 ? 71.228 60.236 215.521 1.00 124.03 107 LYS B CA 1
ATOM 658 C C . LYS A 1 83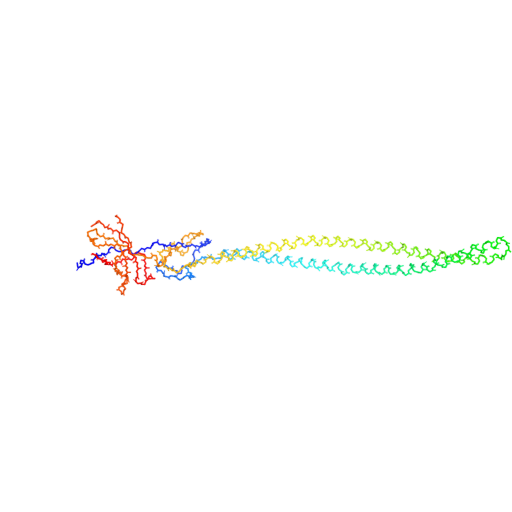 ? 72.499 59.529 215.067 1.00 126.55 107 LYS B C 1
ATOM 659 O O . LYS A 1 83 ? 73.250 60.047 214.240 1.00 136.65 107 LYS B O 1
ATOM 665 N N . LEU A 1 84 ? 72.744 58.349 215.621 1.00 118.02 108 LEU B N 1
ATOM 666 C CA . LEU A 1 84 ? 73.819 57.500 215.134 1.00 117.97 108 LEU B CA 1
ATOM 667 C C . LEU A 1 84 ? 73.273 56.566 214.056 1.00 121.50 108 LEU B C 1
ATOM 668 O O . LEU A 1 84 ? 74.032 55.971 213.291 1.00 121.14 108 LEU B O 1
ATOM 673 N N . GLU A 1 85 ? 71.948 56.458 213.998 1.00 124.92 109 GLU B N 1
ATOM 674 C CA . GLU A 1 85 ? 71.268 55.637 212.998 1.00 128.45 109 GLU B CA 1
ATOM 675 C C . GLU A 1 85 ? 71.084 56.393 211.680 1.00 132.81 109 GLU B C 1
ATOM 676 O O . GLU A 1 85 ? 70.785 55.794 210.643 1.00 132.99 109 GLU B O 1
ATOM 682 N N . LYS A 1 86 ? 71.244 57.712 211.728 1.00 134.15 110 LYS B N 1
ATOM 683 C CA . LYS A 1 86 ? 71.265 58.523 210.514 1.00 132.07 110 LYS B CA 1
ATOM 684 C C . LYS A 1 86 ? 72.684 59.027 210.266 1.00 137.46 110 LYS B C 1
ATOM 685 O O . LYS A 1 86 ? 72.957 59.673 209.255 1.00 142.25 110 LYS B O 1
ATOM 691 N N . GLY A 1 87 ? 73.582 58.722 211.200 1.00 131.71 111 GLY B N 1
ATOM 692 C CA . GLY A 1 87 ? 74.992 59.035 211.048 1.00 118.66 111 GLY B CA 1
ATOM 693 C C . GLY A 1 87 ? 75.706 57.917 210.314 1.00 121.35 111 GLY B C 1
ATOM 694 O O . GLY A 1 87 ? 76.933 57.911 210.202 1.00 116.46 111 GLY B O 1
ATOM 695 N N . LEU A 1 88 ? 74.930 56.962 209.812 1.00 116.43 112 LEU B N 1
ATOM 696 C CA . LEU A 1 88 ? 75.482 55.828 209.081 1.00 109.71 112 LEU B CA 1
ATOM 697 C C . LEU A 1 88 ? 74.699 55.574 207.798 1.00 123.13 112 LEU B C 1
ATOM 698 O O . LEU A 1 88 ? 75.197 54.932 206.873 1.00 140.55 112 LEU B O 1
ATOM 703 N N . HIS A 1 89 ? 73.454 56.036 207.761 1.00 120.51 113 HIS B N 1
ATOM 704 C CA . HIS A 1 89 ? 72.612 55.790 206.596 1.00 128.92 113 HIS B CA 1
ATOM 705 C C . HIS A 1 89 ? 72.988 56.723 205.452 1.00 136.22 113 HIS B C 1
ATOM 706 O O . HIS A 1 89 ? 73.190 56.278 204.325 1.00 141.30 113 HIS B O 1
ATOM 713 N N . ILE A 1 90 ? 73.085 58.017 205.734 1.00 138.92 114 ILE B N 1
ATOM 714 C CA . ILE A 1 90 ? 73.559 58.961 204.730 1.00 143.15 114 ILE B CA 1
ATOM 715 C C . ILE A 1 90 ? 75.073 58.798 204.565 1.00 143.19 114 ILE B C 1
ATOM 716 O O . ILE A 1 90 ? 75.632 59.128 203.521 1.00 140.99 114 ILE B O 1
ATOM 721 N N . SER A 1 91 ? 75.723 58.250 205.590 1.00 134.61 115 SER B N 1
ATOM 722 C CA . SER A 1 91 ? 77.169 58.036 205.563 1.00 122.23 115 SER B CA 1
ATOM 723 C C . SER A 1 91 ? 77.591 56.771 204.797 1.00 129.36 115 SER B C 1
ATOM 724 O O . SER A 1 91 ? 78.695 56.720 204.250 1.00 134.93 115 SER B O 1
ATOM 727 N N . LEU A 1 92 ? 76.734 55.751 204.765 1.00 126.13 116 LEU B N 1
ATOM 728 C CA . LEU A 1 92 ? 77.047 54.542 204.003 1.00 116.32 116 LEU B CA 1
ATOM 729 C C . LEU A 1 92 ? 76.564 54.656 202.561 1.0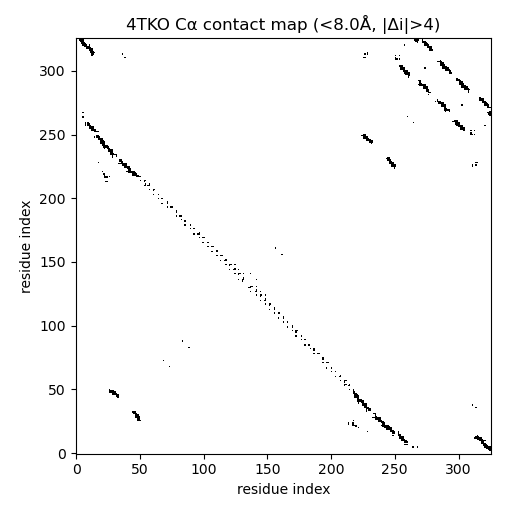0 125.16 116 LEU B C 1
ATOM 730 O O . LEU A 1 92 ? 77.178 54.092 201.660 1.00 139.92 116 LEU B O 1
ATOM 735 N N . SER A 1 93 ? 75.473 55.385 202.338 1.00 126.13 117 SER B N 1
ATOM 736 C CA . SER A 1 93 ? 74.945 55.546 200.985 1.00 144.17 117 SER B CA 1
ATOM 737 C C . SER A 1 93 ? 75.914 56.377 200.135 1.00 141.33 117 SER B C 1
ATOM 738 O O . SER A 1 93 ? 75.905 56.292 198.903 1.00 140.13 117 SER B O 1
ATOM 741 N N . ALA A 1 94 ? 76.760 57.163 200.802 1.00 136.11 118 ALA B N 1
ATOM 742 C CA . ALA A 1 94 ? 77.793 57.949 200.124 1.00 136.38 118 ALA B CA 1
ATOM 743 C C . ALA A 1 94 ? 78.977 57.079 199.700 1.00 142.24 118 ALA B C 1
ATOM 744 O O . ALA A 1 94 ? 79.484 57.210 198.586 1.00 139.53 118 ALA B O 1
ATOM 746 N N . LYS A 1 95 ? 79.416 56.195 200.593 1.00 137.31 119 LYS B N 1
ATOM 747 C CA . LYS A 1 95 ? 80.512 55.277 200.289 1.00 127.20 119 LYS B CA 1
ATOM 748 C C . LYS A 1 95 ? 80.062 54.175 199.336 1.00 128.64 119 LYS B C 1
ATOM 749 O O . LYS A 1 95 ? 80.885 53.483 198.737 1.00 136.22 119 LYS B O 1
ATOM 755 N N . LYS A 1 96 ? 78.749 54.004 199.225 1.00 127.07 120 LYS B N 1
ATOM 756 C CA . LYS A 1 96 ? 78.153 53.056 198.292 1.00 129.12 120 LYS B CA 1
ATOM 757 C C . LYS A 1 96 ? 78.193 53.595 196.860 1.00 134.65 120 LYS B C 1
ATOM 758 O O . LYS A 1 96 ? 78.458 52.849 195.917 1.00 133.49 120 LYS B O 1
ATOM 764 N N . LEU A 1 97 ? 77.935 54.894 196.708 1.00 134.18 121 LEU B N 1
ATOM 765 C CA . LEU A 1 97 ? 77.959 55.542 195.397 1.00 137.99 121 LEU B CA 1
ATOM 766 C C . LEU A 1 97 ? 79.384 55.739 194.878 1.00 133.72 121 LEU B C 1
ATOM 767 O O . LEU A 1 97 ? 79.601 55.823 193.669 1.00 126.75 121 LEU B O 1
ATOM 772 N N . LYS A 1 98 ? 80.348 55.834 195.792 1.00 130.06 122 LYS B N 1
ATOM 773 C CA . LYS A 1 98 ? 81.752 55.956 195.402 1.00 127.68 122 LYS B CA 1
ATOM 774 C C . LYS A 1 98 ? 82.394 54.580 195.301 1.00 122.01 122 LYS B C 1
ATOM 775 O O . LYS A 1 98 ? 83.615 54.442 195.297 1.00 121.96 122 LYS B O 1
ATOM 781 N N . VAL A 1 99 ? 81.545 53.564 195.236 1.00 120.38 123 VAL B N 1
ATOM 782 C CA . VAL A 1 99 ? 81.960 52.234 194.833 1.00 115.92 123 VAL B CA 1
ATOM 783 C C . VAL A 1 99 ? 81.193 51.896 193.568 1.00 121.19 123 VAL B C 1
ATOM 784 O O . VAL A 1 99 ? 81.669 51.151 192.713 1.00 133.01 123 VAL B O 1
ATOM 788 N N . GLU A 1 100 ? 80.004 52.472 193.445 1.00 118.55 124 GLU B N 1
ATOM 789 C CA . GLU A 1 100 ? 79.209 52.308 192.238 1.00 128.50 124 GLU B CA 1
ATOM 790 C C . GLU A 1 100 ? 79.640 53.323 191.177 1.00 130.62 124 GLU B C 1
ATOM 791 O O . GLU A 1 100 ? 79.143 53.309 190.048 1.00 124.62 124 GLU B O 1
ATOM 797 N N . SER A 1 101 ? 80.570 54.199 191.548 1.00 126.81 125 SER B N 1
ATOM 798 C CA . SER A 1 101 ? 81.127 55.172 190.613 1.00 124.15 125 SER B CA 1
ATOM 799 C C . SER A 1 101 ? 82.524 54.741 190.174 1.00 117.79 125 SER B C 1
ATOM 800 O O . SER A 1 101 ? 82.943 55.014 189.052 1.00 116.05 125 SER B O 1
ATOM 803 N N . LEU A 1 102 ? 83.244 54.072 191.067 1.00 114.81 126 LEU B N 1
ATOM 804 C CA . LEU A 1 102 ? 84.549 53.531 190.722 1.00 108.09 126 LEU B CA 1
ATOM 805 C C . LEU A 1 102 ? 84.392 52.273 189.870 1.00 110.76 126 LEU B C 1
ATOM 806 O O . LEU A 1 102 ? 85.225 51.993 189.007 1.00 111.60 126 LEU B O 1
ATOM 811 N N . LYS A 1 103 ? 83.321 51.521 190.111 1.00 109.18 127 LYS B N 1
ATOM 812 C CA . LYS A 1 103 ? 83.079 50.282 189.376 1.00 112.07 127 LYS B CA 1
ATOM 813 C C . LYS A 1 103 ? 82.601 50.536 187.953 1.00 112.91 127 LYS B C 1
ATOM 814 O O . LYS A 1 103 ? 82.816 49.706 187.071 1.00 114.58 127 LYS B O 1
ATOM 820 N N . LYS A 1 104 ? 81.947 51.674 187.735 1.00 116.22 128 LYS B N 1
ATOM 821 C CA . LYS A 1 104 ? 81.519 52.057 186.391 1.00 122.11 128 LYS B CA 1
ATOM 822 C C . LYS A 1 104 ? 82.676 52.721 185.646 1.00 120.80 128 LYS B C 1
ATOM 823 O O . LYS A 1 104 ? 82.841 52.541 184.436 1.00 105.00 128 LYS B O 1
ATOM 829 N N . LYS A 1 105 ? 83.474 53.491 186.382 1.00 121.63 129 LYS B N 1
ATOM 830 C CA . LYS A 1 105 ? 84.652 54.139 185.820 1.00 114.02 129 LYS B CA 1
ATOM 831 C C . LYS A 1 105 ? 85.674 53.074 185.433 1.00 111.92 129 LYS B C 1
ATOM 832 O O . LYS A 1 105 ? 86.462 53.257 184.506 1.00 109.34 129 LYS B O 1
ATOM 838 N N . ARG A 1 106 ? 85.646 51.955 186.148 1.00 109.27 130 ARG B N 1
ATOM 839 C CA . ARG A 1 106 ? 86.504 50.824 185.831 1.00 101.98 130 ARG B CA 1
ATOM 840 C C . ARG A 1 106 ? 85.988 50.065 184.606 1.00 100.91 130 ARG B C 1
ATOM 841 O O . ARG A 1 106 ? 86.771 49.663 183.751 1.00 103.57 130 ARG B O 1
ATOM 849 N N . GLU A 1 107 ? 84.674 49.872 184.522 1.00 104.85 131 GLU B N 1
ATOM 850 C CA . GLU A 1 107 ? 84.077 49.158 183.391 1.00 106.71 131 GLU B CA 1
ATOM 851 C C . GLU A 1 107 ? 84.187 49.950 182.093 1.00 110.23 131 GLU B C 1
ATOM 852 O O . GLU A 1 107 ? 83.936 49.419 181.010 1.00 100.97 131 GLU B O 1
ATOM 858 N N . ALA A 1 108 ? 84.546 51.224 182.213 1.00 108.80 132 ALA B N 1
ATOM 859 C CA . ALA A 1 108 ? 84.820 52.052 181.047 1.00 106.10 132 ALA B CA 1
ATOM 860 C C . ALA A 1 108 ? 86.204 51.709 180.509 1.00 109.94 132 ALA B C 1
ATOM 861 O O . ALA A 1 108 ? 86.399 51.574 179.300 1.00 109.94 132 ALA B O 1
ATOM 863 N N . LEU A 1 109 ? 87.160 51.558 181.422 1.00 94.60 133 LEU B N 1
ATOM 864 C CA . LEU A 1 109 ? 88.511 51.153 181.062 1.00 95.79 133 LEU B CA 1
ATOM 865 C C . LEU A 1 109 ? 88.552 49.735 180.512 1.00 99.06 133 LEU B C 1
ATOM 866 O O . LEU A 1 109 ? 89.084 49.500 179.428 1.00 111.20 133 LEU B O 1
ATOM 871 N N . ARG A 1 110 ? 87.986 48.795 181.260 1.00 91.85 134 ARG B N 1
ATOM 872 C CA . ARG A 1 110 ? 88.021 47.386 180.881 1.00 97.71 134 ARG B CA 1
ATOM 873 C C . ARG A 1 110 ? 87.442 47.144 179.488 1.00 103.95 134 ARG B C 1
ATOM 874 O O . ARG A 1 110 ? 87.637 46.074 178.911 1.00 104.98 134 ARG B O 1
ATOM 882 N N . GLU A 1 111 ? 86.733 48.134 178.952 1.00 93.74 135 GLU B N 1
ATOM 883 C CA . GLU A 1 111 ? 86.185 48.021 177.605 1.00 98.95 135 GLU B CA 1
ATOM 884 C C . GLU A 1 111 ? 87.089 48.686 176.574 1.00 102.58 135 GLU B C 1
ATOM 885 O O . GLU A 1 111 ? 87.231 48.193 175.453 1.00 104.25 135 GLU B O 1
ATOM 891 N N . LYS A 1 112 ? 87.696 49.806 176.952 1.00 98.99 136 LYS B N 1
ATOM 892 C CA . LYS A 1 112 ? 88.695 50.440 176.104 1.00 95.03 136 LYS B CA 1
ATOM 893 C C . LYS A 1 112 ? 89.949 49.577 176.078 1.00 87.26 136 LYS B C 1
ATOM 894 O O . LYS A 1 112 ? 90.674 49.546 175.088 1.00 90.88 136 LYS B O 1
ATOM 900 N N . LEU A 1 113 ? 90.188 48.863 177.170 1.00 84.05 137 LEU B N 1
ATOM 901 C CA . LEU A 1 113 ? 91.284 47.911 177.224 1.00 80.29 137 LEU B CA 1
ATOM 902 C C . LEU A 1 113 ? 91.007 46.711 176.335 1.00 82.79 137 LEU B C 1
ATOM 903 O O . LEU A 1 113 ? 91.926 46.081 175.818 1.00 85.43 137 LEU B O 1
ATOM 908 N N . LEU A 1 114 ? 89.736 46.380 176.168 1.00 80.91 138 LEU B N 1
ATOM 909 C CA . LEU A 1 114 ? 89.388 45.234 175.346 1.00 85.28 138 LEU B CA 1
ATOM 910 C C . LEU A 1 114 ? 89.569 45.590 173.879 1.00 85.73 138 LEU B C 1
ATOM 911 O O . LEU A 1 114 ? 90.046 44.776 173.089 1.00 78.68 138 LEU B O 1
ATOM 916 N N . GLN A 1 115 ? 89.203 46.816 173.521 1.00 80.42 139 GLN B N 1
ATOM 917 C CA . GLN A 1 115 ? 89.343 47.260 172.144 1.00 80.71 139 GLN B CA 1
ATOM 918 C C . GLN A 1 115 ? 90.815 47.352 171.762 1.00 79.76 139 GLN B C 1
ATOM 919 O O . GLN A 1 115 ? 91.207 46.986 170.653 1.00 66.90 139 GLN B O 1
ATOM 925 N N . VAL A 1 116 ? 91.630 47.821 172.696 1.00 77.93 140 VAL B N 1
ATOM 926 C CA . VAL A 1 116 ? 93.058 47.908 172.458 1.00 65.44 140 VAL B CA 1
ATOM 927 C C . VAL A 1 116 ? 93.675 46.518 172.350 1.00 75.07 140 VAL B C 1
ATOM 928 O O . VAL A 1 116 ? 94.561 46.281 171.525 1.00 72.36 140 VAL B O 1
ATOM 932 N N . GLU A 1 117 ? 93.200 45.593 173.175 1.00 70.15 141 GLU B N 1
ATOM 933 C CA . GLU A 1 117 ? 93.696 44.226 173.121 1.00 66.34 141 GLU B CA 1
ATOM 934 C C . GLU A 1 117 ? 93.271 43.537 171.829 1.00 69.13 141 GLU B C 1
ATOM 935 O O . GLU A 1 117 ? 93.877 42.546 171.425 1.00 74.10 141 GLU B O 1
ATOM 941 N N . GLU A 1 118 ? 92.231 44.063 171.188 1.00 66.70 142 GLU B N 1
ATOM 942 C CA . GLU A 1 118 ? 91.803 43.563 169.884 1.00 71.16 142 GLU B CA 1
ATOM 943 C C . GLU A 1 118 ? 92.799 43.945 168.798 1.00 75.50 142 GLU B C 1
ATOM 944 O O . GLU A 1 118 ? 93.281 43.096 168.038 1.00 61.40 142 GLU B O 1
ATOM 950 N N . LYS A 1 119 ? 93.083 45.240 168.733 1.00 62.22 143 LYS B N 1
ATOM 951 C CA . LYS A 1 119 ? 94.086 45.777 167.839 1.00 54.51 143 LYS B CA 1
ATOM 952 C C . LYS A 1 119 ? 95.434 45.082 168.030 1.00 58.62 143 LYS B C 1
ATOM 953 O O . LYS A 1 119 ? 96.044 44.646 167.060 1.00 60.15 143 LYS B O 1
ATOM 959 N N . ILE A 1 120 ? 95.896 44.968 169.270 1.00 54.51 144 ILE B N 1
ATOM 960 C CA . ILE A 1 120 ? 97.192 44.349 169.512 1.00 56.31 144 ILE B CA 1
ATOM 961 C C . ILE A 1 120 ? 97.259 42.936 168.943 1.00 54.21 144 ILE B C 1
ATOM 962 O O . ILE A 1 120 ? 98.313 42.491 168.508 1.00 61.50 144 ILE B O 1
ATOM 967 N N . LYS A 1 121 ? 96.136 42.234 168.929 1.00 58.34 145 LYS B N 1
ATOM 968 C CA . LYS A 1 121 ? 96.130 40.872 168.404 1.00 59.85 145 LYS B CA 1
ATOM 969 C C . LYS A 1 121 ? 96.458 40.880 166.914 1.00 59.90 145 LYS B C 1
ATOM 970 O O . LYS A 1 121 ? 97.245 40.062 166.440 1.00 58.93 145 LYS B O 1
ATOM 976 N N . LEU A 1 122 ? 95.863 41.825 166.193 1.00 53.82 146 LEU B N 1
ATOM 977 C CA . LEU A 1 122 ? 96.059 41.959 164.755 1.00 49.41 146 LEU B CA 1
ATOM 978 C C . LEU A 1 122 ? 97.472 42.401 164.410 1.00 56.25 146 LEU B C 1
ATOM 979 O O . LEU A 1 122 ? 98.174 41.721 163.660 1.00 55.61 146 LEU B O 1
ATOM 984 N N . VAL A 1 123 ? 97.872 43.552 164.945 1.00 48.86 147 VAL B N 1
ATOM 985 C CA . VAL A 1 123 ? 99.214 44.080 164.744 1.00 45.01 147 VAL B CA 1
ATOM 986 C C . VAL A 1 123 ? 100.320 43.097 165.164 1.00 52.87 147 VAL B C 1
ATOM 987 O O . VAL A 1 123 ? 101.414 43.134 164.610 1.00 48.20 147 VAL B O 1
ATOM 991 N N . LYS A 1 124 ? 100.049 42.215 166.126 1.00 46.10 148 LYS B N 1
ATOM 992 C CA . LYS A 1 124 ? 101.037 41.193 166.474 1.00 48.53 148 LYS B CA 1
ATOM 993 C C . LYS A 1 124 ? 101.260 40.259 165.295 1.00 60.70 148 LYS B C 1
ATOM 994 O O . LYS A 1 124 ? 102.400 39.921 164.961 1.00 61.94 148 LYS B O 1
ATOM 1000 N N . LEU A 1 125 ? 100.169 39.852 164.658 1.00 58.26 149 LEU B N 1
ATOM 1001 C CA . LEU A 1 125 ? 100.258 39.037 163.456 1.00 62.15 149 LEU B CA 1
ATOM 1002 C C . LEU A 1 125 ? 100.980 39.774 162.321 1.00 51.45 149 LEU B C 1
ATOM 1003 O O . LEU A 1 125 ? 101.852 39.207 161.668 1.00 50.87 149 LEU B O 1
ATOM 1008 N N . ASP A 1 126 ? 100.626 41.031 162.085 1.00 44.15 150 ASP B N 1
ATOM 1009 C CA . ASP A 1 126 ? 101.299 41.798 161.042 1.00 55.51 150 ASP B CA 1
ATOM 1010 C C . ASP A 1 126 ? 102.787 41.820 161.333 1.00 56.03 150 ASP B C 1
ATOM 1011 O O . ASP A 1 126 ? 103.600 41.568 160.452 1.00 61.78 150 ASP B O 1
ATOM 1016 N N . TRP A 1 127 ? 103.121 42.095 162.589 1.00 62.22 151 TRP B N 1
ATOM 1017 C CA . TRP A 1 127 ? 104.498 42.131 163.061 1.00 51.55 151 TRP B CA 1
ATOM 1018 C C . TRP A 1 127 ? 105.236 40.826 162.746 1.00 52.65 151 TRP B C 1
ATOM 1019 O O . TRP A 1 127 ? 106.288 40.853 162.104 1.00 56.36 151 TRP B O 1
ATOM 1030 N N . GLU A 1 128 ? 104.687 39.695 163.192 1.00 51.57 152 GLU B N 1
ATOM 1031 C CA . GLU A 1 128 ? 105.260 38.374 162.888 1.00 50.68 152 GLU B CA 1
ATOM 1032 C C . GLU A 1 128 ? 105.539 38.207 161.402 1.00 60.71 152 GLU B C 1
ATOM 1033 O O . GLU A 1 128 ? 106.633 37.809 160.996 1.00 68.09 152 GLU B O 1
ATOM 1039 N N . ARG A 1 129 ? 104.526 38.510 160.599 1.00 59.01 153 ARG B N 1
ATOM 1040 C CA . ARG A 1 129 ? 104.599 38.382 159.157 1.00 49.32 153 ARG B CA 1
ATOM 1041 C C . ARG A 1 129 ? 105.686 39.295 158.591 1.00 52.93 153 ARG B C 1
ATOM 1042 O O . ARG A 1 129 ? 106.657 38.821 158.002 1.00 65.82 153 ARG B O 1
ATOM 1050 N N . TYR A 1 130 ? 105.530 40.600 158.777 1.00 47.14 154 TYR B N 1
ATOM 1051 C CA . TYR A 1 130 ? 106.504 41.568 158.284 1.00 45.97 154 TYR B CA 1
ATOM 1052 C C . TYR A 1 130 ? 107.943 41.261 158.745 1.00 61.01 154 TYR B C 1
ATOM 1053 O O . TYR A 1 130 ? 108.904 41.544 158.036 1.00 51.64 154 TYR B O 1
ATOM 1062 N N . LYS A 1 131 ? 108.094 40.689 159.933 1.00 59.91 155 LYS B N 1
ATOM 1063 C CA . LYS A 1 131 ? 109.412 40.265 160.383 1.00 57.80 155 LYS B CA 1
ATOM 1064 C C . LYS A 1 131 ? 109.956 39.210 159.423 1.00 63.00 155 LYS B C 1
ATOM 1065 O O . LYS A 1 131 ? 111.001 39.408 158.804 1.00 65.55 155 LYS B O 1
ATOM 1071 N N . SER A 1 132 ? 109.236 38.098 159.289 1.00 60.54 156 SER B N 1
ATOM 1072 C CA . SER A 1 132 ? 109.645 37.025 158.384 1.00 49.78 156 SER B CA 1
ATOM 1073 C C . SER A 1 132 ? 109.928 37.522 156.956 1.00 61.34 156 SER B C 1
ATOM 1074 O O . SER A 1 132 ? 110.897 37.099 156.323 1.00 65.20 156 SER B O 1
ATOM 1077 N N . LEU A 1 133 ? 109.105 38.438 156.459 1.00 53.76 157 LEU B N 1
ATOM 1078 C CA . LEU A 1 133 ? 109.332 39.012 155.132 1.00 52.29 157 LEU B CA 1
ATOM 1079 C C . LEU A 1 133 ? 110.543 39.935 155.045 1.00 54.09 157 LEU B C 1
ATOM 1080 O O . LEU A 1 133 ? 111.093 40.138 153.974 1.00 60.71 157 LEU B O 1
ATOM 1085 N N . PHE A 1 134 ? 110.943 40.533 156.156 1.00 67.40 158 PHE B N 1
ATOM 1086 C CA . PHE A 1 134 ? 112.107 41.407 156.125 1.00 62.15 158 PHE B CA 1
ATOM 1087 C C . PHE A 1 134 ? 113.386 40.586 156.165 1.00 67.93 158 PHE B C 1
ATOM 1088 O O . PHE A 1 134 ? 114.368 40.904 155.484 1.00 59.94 158 PHE B O 1
ATOM 1096 N N . GLN A 1 135 ? 113.358 39.532 156.974 1.00 60.42 159 GLN B N 1
ATOM 1097 C CA . GLN A 1 135 ? 114.460 38.587 157.042 1.00 67.20 159 GLN B CA 1
ATOM 1098 C C . GLN A 1 135 ? 114.777 38.024 155.652 1.00 68.57 159 GLN B C 1
ATOM 1099 O O . GLN A 1 135 ? 115.944 37.908 155.269 1.00 78.19 159 GLN B O 1
ATOM 1105 N N . LYS A 1 136 ? 113.739 37.703 154.886 1.00 62.73 160 LYS B N 1
ATOM 1106 C CA . LYS A 1 136 ? 113.924 37.121 153.558 1.00 52.21 160 LYS B CA 1
ATOM 1107 C C . LYS A 1 136 ? 114.188 38.127 152.415 1.00 53.64 160 LYS B C 1
ATOM 1108 O O . LYS A 1 136 ? 114.293 37.732 151.256 1.00 66.76 160 LYS B O 1
ATOM 1114 N N . GLY A 1 137 ? 114.302 39.411 152.724 1.00 45.13 161 GLY B N 1
ATOM 1115 C CA . GLY A 1 137 ? 114.579 40.390 151.690 1.00 52.53 161 GLY B CA 1
ATOM 1116 C C . GLY A 1 137 ? 113.378 40.776 150.841 1.00 59.83 161 GLY B C 1
ATOM 1117 O O . GLY A 1 137 ? 113.520 41.472 149.828 1.00 51.36 161 GLY B O 1
ATOM 1118 N N . LEU A 1 138 ? 112.188 40.357 151.268 1.00 52.53 162 LEU B N 1
ATOM 1119 C CA . LEU A 1 138 ? 110.973 40.585 150.486 1.00 44.32 162 LEU B CA 1
ATOM 1120 C C . LEU A 1 138 ? 110.273 41.909 150.822 1.00 50.18 162 LEU B C 1
ATOM 1121 O O . LEU A 1 138 ? 109.292 42.270 150.182 1.00 51.19 162 LEU B O 1
ATOM 1126 N N . ILE A 1 139 ? 110.787 42.638 151.811 1.00 63.74 163 ILE B N 1
ATOM 1127 C CA . ILE A 1 139 ? 110.304 43.988 152.105 1.00 43.49 163 ILE B CA 1
ATOM 1128 C C . ILE A 1 139 ? 111.424 44.852 152.636 1.00 51.99 163 ILE B C 1
ATOM 1129 O O . ILE A 1 139 ? 112.391 44.333 153.198 1.00 57.41 163 ILE B O 1
ATOM 1134 N N . PRO A 1 140 ? 111.293 46.177 152.455 1.00 50.25 164 PRO B N 1
ATOM 1135 C CA . PRO A 1 140 ? 112.149 47.200 153.065 1.00 60.92 164 PRO B CA 1
ATOM 1136 C C . PRO A 1 140 ? 112.066 47.154 154.598 1.00 78.60 164 PRO B C 1
ATOM 1137 O O . PRO A 1 140 ? 111.050 46.696 155.130 1.00 82.51 164 PRO B O 1
ATOM 1141 N N . ARG A 1 141 ? 113.098 47.613 155.302 1.00 76.29 165 ARG B N 1
ATOM 1142 C CA . ARG A 1 141 ? 113.026 47.642 156.760 1.00 77.69 165 ARG B CA 1
ATOM 1143 C C . ARG A 1 141 ? 112.017 48.698 157.201 1.00 65.80 165 ARG B C 1
ATOM 1144 O O . ARG A 1 141 ? 111.346 48.532 158.216 1.00 49.88 165 ARG B O 1
ATOM 1152 N N . ARG A 1 142 ? 111.902 49.761 156.408 1.00 62.95 166 ARG B N 1
ATOM 1153 C CA . ARG A 1 142 ? 110.979 50.862 156.681 1.00 64.67 166 ARG B CA 1
ATOM 1154 C C . ARG A 1 142 ? 109.560 50.385 156.936 1.00 69.14 166 ARG B C 1
ATOM 1155 O O . ARG A 1 142 ? 108.824 50.975 157.718 1.00 77.97 166 ARG B O 1
ATOM 1163 N N . LYS A 1 143 ? 109.171 49.316 156.259 1.00 80.75 167 LYS B N 1
ATOM 1164 C CA . LYS A 1 143 ? 107.816 48.818 156.386 1.00 78.84 167 LYS B CA 1
ATOM 1165 C C . LYS A 1 143 ? 107.653 47.979 157.647 1.00 62.31 167 LYS B C 1
ATOM 1166 O O . LYS A 1 143 ? 106.579 47.932 158.233 1.00 62.40 167 LYS B O 1
ATOM 1172 N N . PHE A 1 144 ? 108.722 47.326 158.070 1.00 54.46 168 PHE B N 1
ATOM 1173 C CA . PHE A 1 144 ? 108.630 46.451 159.223 1.00 65.85 168 PHE B CA 1
ATOM 1174 C C . PHE A 1 144 ? 108.720 47.214 160.531 1.00 69.28 168 PHE B C 1
ATOM 1175 O O . PHE A 1 144 ? 107.987 46.925 161.468 1.00 67.42 168 PHE B O 1
ATOM 1183 N N . GLU A 1 145 ? 109.623 48.183 160.602 1.00 67.73 169 GLU B N 1
ATOM 1184 C CA . GLU A 1 145 ? 109.739 48.977 161.813 1.00 69.75 169 GLU B CA 1
ATOM 1185 C C . GLU A 1 145 ? 108.493 49.854 161.928 1.00 62.37 169 GLU B C 1
ATOM 1186 O O . GLU A 1 145 ? 108.076 50.216 163.027 1.00 75.57 169 GLU B O 1
ATOM 1192 N N . GLU A 1 146 ? 107.888 50.166 160.788 1.00 52.10 170 GLU B N 1
ATOM 1193 C CA . GLU A 1 146 ? 106.637 50.920 160.763 1.00 61.03 170 GLU B CA 1
ATOM 1194 C C . GLU A 1 146 ? 105.552 50.186 161.559 1.00 66.97 170 GLU B C 1
ATOM 119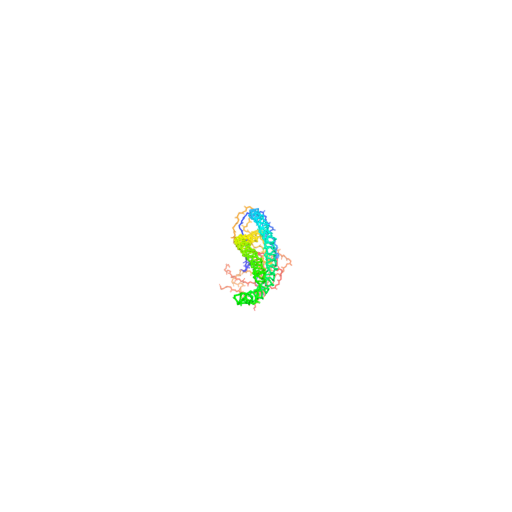5 O O . GLU A 1 146 ? 104.808 50.786 162.338 1.00 73.16 170 GLU B O 1
ATOM 1201 N N . VAL A 1 147 ? 105.480 48.878 161.355 1.00 66.94 171 VAL B N 1
ATOM 1202 C CA . VAL A 1 147 ? 104.598 48.005 162.120 1.00 67.33 171 VAL B CA 1
ATOM 1203 C C . VAL A 1 147 ? 105.068 47.929 163.567 1.00 63.85 171 VAL B C 1
ATOM 1204 O O . VAL A 1 147 ? 104.281 48.108 164.489 1.00 66.85 171 VAL B O 1
ATOM 1208 N N . ASP A 1 148 ? 106.362 47.685 163.747 1.00 58.46 172 ASP B N 1
ATOM 1209 C CA . ASP A 1 148 ? 106.959 47.534 165.065 1.00 60.61 172 ASP B CA 1
ATOM 1210 C C . ASP A 1 148 ? 106.671 48.714 166.004 1.00 73.23 172 ASP B C 1
ATOM 1211 O O . ASP A 1 148 ? 106.345 48.513 167.175 1.00 67.73 172 ASP B O 1
ATOM 1216 N N . THR A 1 149 ? 106.779 49.942 165.516 1.00 62.99 173 THR B N 1
ATOM 1217 C CA . THR A 1 149 ? 106.580 51.058 166.420 1.00 64.45 173 THR B CA 1
ATOM 1218 C C . THR A 1 149 ? 105.096 51.332 166.624 1.00 75.09 173 THR B C 1
ATOM 1219 O O . THR A 1 149 ? 104.705 51.893 167.648 1.00 95.20 173 THR B O 1
ATOM 1223 N N . ASN A 1 150 ? 104.262 50.931 165.672 1.00 72.69 174 ASN B N 1
ATOM 1224 C CA . ASN A 1 150 ? 102.825 50.970 165.922 1.00 76.20 174 ASN B CA 1
ATOM 1225 C C . ASN A 1 150 ? 102.435 50.000 167.038 1.00 69.11 174 ASN B C 1
ATOM 1226 O O . ASN A 1 150 ? 101.543 50.283 167.837 1.00 68.52 174 ASN B O 1
ATOM 1231 N N . LEU A 1 151 ? 103.105 48.855 167.086 1.00 63.16 175 LEU B N 1
ATOM 1232 C CA . LEU A 1 151 ? 102.826 47.859 168.107 1.00 66.13 175 LEU B CA 1
ATOM 1233 C C . LEU A 1 151 ? 103.305 48.357 169.458 1.00 72.30 175 LEU B C 1
ATOM 1234 O O . LEU A 1 151 ? 102.726 48.029 170.492 1.00 66.97 175 LEU B O 1
ATOM 1239 N N . LYS A 1 152 ? 104.375 49.142 169.446 1.00 73.68 176 LYS B N 1
ATOM 1240 C CA . LYS A 1 152 ? 104.917 49.674 170.684 1.00 73.02 176 LYS B CA 1
ATOM 1241 C C . LYS A 1 152 ? 103.914 50.655 171.286 1.00 77.62 176 LYS B C 1
ATOM 1242 O O . LYS A 1 152 ? 103.616 50.599 172.484 1.00 83.87 176 LYS B O 1
ATOM 1248 N N . VAL A 1 153 ? 103.384 51.536 170.444 1.00 62.86 177 VAL B N 1
ATOM 1249 C CA . VAL A 1 153 ? 102.366 52.490 170.868 1.00 68.40 177 VAL B CA 1
ATOM 1250 C C . VAL A 1 153 ? 101.189 51.781 171.533 1.00 80.47 177 VAL B C 1
ATOM 1251 O O . VAL A 1 153 ? 100.869 52.047 172.690 1.00 97.98 177 VAL B O 1
ATOM 1255 N N . LEU A 1 154 ? 100.557 50.874 170.797 1.00 70.20 178 LEU B N 1
ATOM 1256 C CA . LEU A 1 154 ? 99.460 50.076 171.330 1.00 70.69 178 LEU B CA 1
ATOM 1257 C C . LEU A 1 154 ? 99.841 49.330 172.617 1.00 74.74 178 LEU B C 1
ATOM 1258 O O . LEU A 1 154 ? 98.998 49.113 173.480 1.00 74.56 178 LEU B O 1
ATOM 1263 N N . LEU A 1 155 ? 101.102 48.934 172.749 1.00 65.01 179 LEU B N 1
ATOM 1264 C CA . LEU A 1 155 ? 101.493 48.094 173.875 1.00 68.59 179 LEU B CA 1
ATOM 1265 C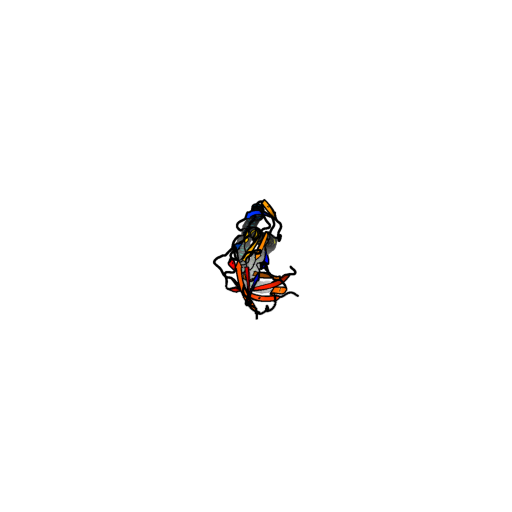 C . LEU A 1 155 ? 101.655 48.895 175.156 1.00 89.45 179 LEU B C 1
ATOM 1266 O O . LEU A 1 155 ? 101.429 48.375 176.253 1.00 84.61 179 LEU B O 1
ATOM 1271 N N . HIS A 1 156 ? 102.052 50.155 175.019 1.00 94.10 180 HIS B N 1
ATOM 1272 C CA . HIS A 1 156 ? 102.274 50.989 176.192 1.00 102.98 180 HIS B CA 1
ATOM 1273 C C . HIS A 1 156 ? 101.100 51.951 176.374 1.00 96.23 180 HIS B C 1
ATOM 1274 O O . HIS A 1 156 ? 101.048 52.719 177.334 1.00 111.56 180 HIS B O 1
ATOM 1281 N N . GLU A 1 157 ? 100.140 51.887 175.460 1.00 83.45 181 GLU B N 1
ATOM 1282 C CA . GLU A 1 157 ? 98.849 52.507 175.707 1.00 85.84 181 GLU B CA 1
ATOM 1283 C C . GLU A 1 157 ? 97.925 51.431 176.274 1.00 90.65 181 GLU B C 1
ATOM 1284 O O . GLU A 1 157 ? 96.762 51.683 176.583 1.00 95.15 181 GLU B O 1
ATOM 1290 N N . ARG A 1 158 ? 98.465 50.224 176.420 1.00 88.21 182 ARG B N 1
ATOM 1291 C CA . ARG A 1 158 ? 97.739 49.128 177.043 1.00 74.97 182 ARG B CA 1
ATOM 1292 C C . ARG A 1 158 ? 97.946 49.148 178.539 1.00 91.93 182 ARG B C 1
ATOM 1293 O O . ARG A 1 158 ? 96.995 49.340 179.291 1.00 108.21 182 ARG B O 1
ATOM 1301 N N . GLU A 1 159 ? 99.187 48.948 178.977 1.00 95.25 183 GLU B N 1
ATOM 1302 C CA . GLU A 1 159 ? 99.459 48.858 180.410 1.00 114.35 183 GLU B CA 1
ATOM 1303 C C . GLU A 1 159 ? 99.365 50.240 181.073 1.00 111.69 183 GLU B C 1
ATOM 1304 O O . GLU A 1 159 ? 99.528 50.371 182.287 1.00 106.56 183 GLU B O 1
ATOM 1310 N N . TYR A 1 160 ? 99.089 51.264 180.270 1.00 102.16 184 TYR B N 1
ATOM 1311 C CA . TYR A 1 160 ? 98.635 52.537 180.813 1.00 102.85 184 TYR B CA 1
ATOM 1312 C C . TYR A 1 160 ? 97.200 52.369 181.290 1.00 107.79 184 TYR B C 1
ATOM 1313 O O . TYR A 1 160 ? 96.801 52.927 182.311 1.00 118.59 184 TYR B O 1
ATOM 1322 N N . LEU A 1 161 ? 96.427 51.599 180.533 1.00 98.15 185 LEU B N 1
ATOM 1323 C CA . LEU A 1 161 ? 95.056 51.299 180.904 1.00 87.80 185 LEU B CA 1
ATOM 1324 C C . LEU A 1 161 ? 94.993 50.311 182.060 1.00 97.08 185 LEU B C 1
ATOM 1325 O O . LEU A 1 161 ? 94.062 50.363 182.855 1.00 103.95 185 LEU B O 1
ATOM 1330 N N . GLU A 1 162 ? 95.968 49.412 182.166 1.00 94.51 186 GLU B N 1
ATOM 1331 C CA . GLU A 1 162 ? 95.867 48.345 183.161 1.00 98.84 186 GLU B CA 1
ATOM 1332 C C . GLU A 1 162 ? 96.526 48.694 184.504 1.00 107.85 186 GLU B C 1
ATOM 1333 O O . GLU A 1 162 ? 96.167 48.118 185.532 1.00 111.70 186 GLU B O 1
ATOM 1339 N N . LYS A 1 163 ? 97.470 49.632 184.512 1.00 109.92 187 LYS B N 1
ATOM 1340 C CA . LYS A 1 163 ? 97.968 50.160 185.782 1.00 101.69 187 LYS B CA 1
ATOM 1341 C C . LYS A 1 163 ? 96.938 51.151 186.301 1.00 102.97 187 LYS B C 1
ATOM 1342 O O . LYS A 1 163 ? 96.738 51.291 187.504 1.00 111.81 187 LYS B O 1
ATOM 1348 N N . SER A 1 164 ? 96.280 51.828 185.368 1.00 94.20 188 SER B N 1
ATOM 1349 C CA . SER A 1 164 ? 95.148 52.684 185.676 1.00 90.66 188 SER B CA 1
ATOM 1350 C C . SER A 1 164 ? 93.911 51.852 186.052 1.00 104.55 188 SER B C 1
ATOM 1351 O O . SER A 1 164 ? 92.823 52.392 186.259 1.00 100.23 188 SER B O 1
ATOM 1354 N N . ILE A 1 165 ? 94.084 50.534 186.133 1.00 103.12 189 ILE B N 1
ATOM 1355 C CA . ILE A 1 165 ? 93.017 49.636 186.573 1.00 99.19 189 ILE B CA 1
ATOM 1356 C C . ILE A 1 165 ? 93.322 49.100 187.968 1.00 105.35 189 ILE B C 1
ATOM 1357 O O . ILE A 1 165 ? 92.483 49.181 188.861 1.00 119.78 189 ILE B O 1
ATOM 1362 N N . GLN A 1 166 ? 94.522 48.559 188.157 1.00 99.62 190 GLN B N 1
ATOM 1363 C CA . GLN A 1 166 ? 94.919 48.043 189.464 1.00 107.60 190 GLN B CA 1
ATOM 1364 C C . GLN A 1 166 ? 95.034 49.172 190.490 1.00 112.10 190 GLN B C 1
ATOM 1365 O O . GLN A 1 166 ? 95.076 48.920 191.698 1.00 102.88 190 GLN B O 1
ATOM 1371 N N . GLU A 1 167 ? 95.090 50.411 190.001 1.00 106.40 191 GLU B N 1
ATOM 1372 C CA . GLU A 1 167 ? 95.094 51.587 190.868 1.00 110.01 191 GLU B CA 1
ATOM 1373 C C . GLU A 1 167 ? 93.674 52.024 191.217 1.00 118.62 191 GLU B C 1
ATOM 1374 O O . GLU A 1 167 ? 93.429 52.578 192.293 1.00 122.05 191 GLU B O 1
ATOM 1380 N N . ILE A 1 168 ? 92.741 51.779 190.303 1.00 109.14 192 ILE B N 1
ATOM 1381 C CA . ILE A 1 168 ? 91.332 52.041 190.571 1.00 100.59 192 ILE B CA 1
ATOM 1382 C C . ILE A 1 168 ? 90.699 50.815 191.225 1.00 101.31 192 ILE B C 1
ATOM 1383 O O . ILE A 1 168 ? 89.499 50.793 191.490 1.00 107.06 192 ILE B O 1
ATOM 1388 N N . ASN A 1 169 ? 91.512 49.794 191.486 1.00 102.58 193 ASN B N 1
ATOM 1389 C CA . ASN A 1 169 ? 91.032 48.578 192.141 1.00 104.34 193 ASN B CA 1
ATOM 1390 C C . ASN A 1 169 ? 91.486 48.475 193.589 1.00 106.65 193 ASN B C 1
ATOM 1391 O O . ASN A 1 169 ? 90.812 47.846 194.402 1.00 113.67 193 ASN B O 1
ATOM 1396 N N . THR A 1 170 ? 92.628 49.077 193.911 1.00 107.05 194 THR B N 1
ATOM 1397 C CA . THR A 1 170 ? 93.078 49.125 195.297 1.00 110.58 194 THR B CA 1
ATOM 1398 C C . THR A 1 170 ? 92.323 50.220 196.048 1.00 113.34 194 THR B C 1
ATOM 1399 O O . THR A 1 170 ? 92.045 50.085 197.241 1.00 110.83 194 THR B O 1
ATOM 1403 N N . GLU A 1 171 ? 91.986 51.298 195.344 1.00 110.46 195 GLU B N 1
ATOM 1404 C CA . GLU A 1 171 ? 91.191 52.373 195.930 1.00 113.62 195 GLU B CA 1
ATOM 1405 C C . GLU A 1 171 ? 89.767 51.905 196.209 1.00 122.34 195 GLU B C 1
ATOM 1406 O O . GLU A 1 171 ? 89.157 52.299 197.205 1.00 131.53 195 GLU B O 1
ATOM 1412 N N . ILE A 1 172 ? 89.243 51.068 195.318 1.00 116.59 196 ILE B N 1
ATOM 1413 C CA . ILE A 1 172 ? 87.933 50.454 195.511 1.00 115.36 196 ILE B CA 1
ATOM 1414 C C . ILE A 1 172 ? 87.939 49.509 196.721 1.00 120.85 196 ILE B C 1
ATOM 1415 O O . ILE A 1 172 ? 87.016 49.533 197.537 1.00 126.31 196 ILE B O 1
ATOM 1420 N N . LYS A 1 173 ? 88.983 48.691 196.840 1.00 115.32 197 LYS B N 1
ATOM 1421 C CA . LYS A 1 173 ? 89.110 47.763 197.966 1.00 117.21 197 LYS B CA 1
ATOM 1422 C C . LYS A 1 173 ? 89.255 48.496 199.295 1.00 124.21 197 LYS B C 1
ATOM 1423 O O . LYS A 1 173 ? 88.869 47.982 200.346 1.00 128.34 197 LYS B O 1
ATOM 1429 N N . ARG A 1 174 ? 89.832 49.691 199.240 1.00 121.72 198 ARG B N 1
ATOM 1430 C CA . ARG A 1 174 ? 89.982 50.532 200.418 1.00 117.54 198 ARG B CA 1
ATOM 1431 C C . ARG A 1 174 ? 88.640 51.111 200.844 1.00 126.86 198 ARG B C 1
ATOM 1432 O O . ARG A 1 174 ? 88.333 51.188 202.037 1.00 132.49 198 ARG B O 1
ATOM 1440 N N . ALA A 1 175 ? 87.849 51.528 199.859 1.00 113.03 199 ALA B N 1
ATOM 1441 C CA . ALA A 1 175 ? 86.506 52.025 200.117 1.00 111.51 199 ALA B CA 1
ATOM 1442 C C . ALA A 1 175 ? 85.623 50.902 200.639 1.00 123.96 199 ALA B C 1
ATOM 1443 O O . ALA A 1 175 ? 84.667 51.149 201.373 1.00 139.79 199 ALA B O 1
ATOM 1445 N N . LYS A 1 176 ? 85.952 49.668 200.266 1.00 122.92 200 LYS B N 1
ATOM 1446 C CA . LYS A 1 176 ? 85.173 48.501 200.679 1.00 130.85 200 LYS B CA 1
ATOM 1447 C C . LYS A 1 176 ? 85.538 48.023 202.091 1.00 137.56 200 LYS B C 1
ATOM 1448 O O . LYS A 1 176 ? 84.729 47.372 202.757 1.00 137.17 200 LYS B O 1
ATOM 1454 N N . LYS A 1 177 ? 86.755 48.334 202.538 1.00 137.35 201 LYS B N 1
ATOM 1455 C CA . LYS A 1 177 ? 87.152 48.061 203.920 1.00 131.98 201 LYS B CA 1
ATOM 1456 C C . LYS A 1 177 ? 86.517 49.083 204.845 1.00 144.31 201 LYS B C 1
ATOM 1457 O O . LYS A 1 177 ? 86.096 48.754 205.955 1.00 153.90 201 LYS B O 1
ATOM 1463 N N . GLY A 1 178 ? 86.456 50.327 204.377 1.00 135.89 202 GLY B N 1
ATOM 1464 C CA . GLY A 1 178 ? 85.785 51.388 205.103 1.00 128.87 202 GLY B CA 1
ATOM 1465 C C . GLY A 1 178 ? 84.330 51.055 205.372 1.00 130.99 202 GLY B C 1
ATOM 1466 O O . GLY A 1 178 ? 83.724 51.608 206.287 1.00 134.33 202 GLY B O 1
ATOM 1467 N N . ILE A 1 179 ? 83.763 50.162 204.566 1.00 131.28 203 ILE B N 1
ATOM 1468 C CA . ILE A 1 179 ? 82.393 49.707 204.769 1.00 129.92 203 ILE B CA 1
ATOM 1469 C C . ILE A 1 179 ? 82.309 48.785 205.979 1.00 147.22 203 ILE B C 1
ATOM 1470 O O . ILE A 1 179 ? 81.310 48.784 206.698 1.00 162.60 203 ILE B O 1
ATOM 1475 N N . GLU A 1 180 ? 83.363 48.003 206.202 1.00 142.47 204 GLU B N 1
ATOM 1476 C CA . GLU A 1 180 ? 83.400 47.070 207.323 1.00 152.67 204 GLU B CA 1
ATOM 1477 C C . GLU A 1 180 ? 83.495 47.790 208.669 1.00 163.34 204 GLU B C 1
ATOM 1478 O O . GLU A 1 180 ? 83.082 47.251 209.697 1.00 173.58 204 GLU B O 1
ATOM 1484 N N . ASN A 1 181 ? 84.038 49.004 208.662 1.00 160.29 205 ASN B N 1
ATOM 1485 C CA . ASN A 1 181 ? 84.125 49.804 209.882 1.00 162.03 205 ASN B CA 1
ATOM 1486 C C . ASN A 1 181 ? 82.749 50.222 210.404 1.00 166.28 205 ASN B C 1
ATOM 1487 O O . ASN A 1 181 ? 82.550 50.350 211.613 1.00 166.80 205 ASN B O 1
ATOM 1492 N N . ALA A 1 182 ? 81.805 50.428 209.488 1.00 166.01 206 ALA B N 1
ATOM 1493 C CA . ALA A 1 182 ? 80.446 50.824 209.851 1.00 164.18 206 ALA B CA 1
ATOM 1494 C C . ALA A 1 182 ? 79.602 49.625 210.299 1.00 174.75 206 ALA B C 1
ATOM 1495 O O . ALA A 1 182 ? 78.530 49.791 210.889 1.00 174.31 206 ALA B O 1
ATOM 1497 N N . ARG A 1 183 ? 80.087 48.419 210.013 1.00 180.90 207 ARG B N 1
ATOM 1498 C CA . ARG A 1 183 ? 79.469 47.202 210.534 1.00 183.10 207 ARG B CA 1
ATOM 1499 C C . ARG A 1 183 ? 79.820 47.051 212.018 1.00 174.38 207 ARG B C 1
ATOM 1500 O O . ARG A 1 183 ? 79.069 46.445 212.785 1.00 177.33 207 ARG B O 1
ATOM 1508 N N . ASN A 1 184 ? 80.963 47.611 212.414 1.00 169.11 208 ASN B N 1
ATOM 1509 C CA . ASN A 1 184 ? 81.320 47.726 213.828 1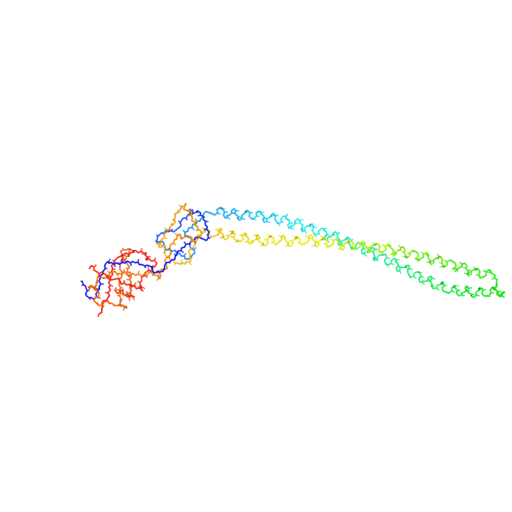.00 162.68 208 ASN B CA 1
ATOM 1510 C C . ASN A 1 184 ? 80.606 48.913 214.466 1.00 153.04 208 ASN B C 1
ATOM 1511 O O . ASN A 1 184 ? 80.462 48.986 215.686 1.00 144.04 208 ASN B O 1
ATOM 1516 N N . GLU A 1 185 ? 80.161 49.842 213.624 1.00 160.20 209 GLU B N 1
ATOM 1517 C CA . GLU A 1 185 ? 79.369 50.982 214.069 1.00 150.88 209 GLU B CA 1
ATOM 1518 C C . GLU A 1 185 ? 77.982 50.539 214.508 1.00 137.57 209 GLU B C 1
ATOM 1519 O O . GLU A 1 185 ? 77.527 50.911 215.585 1.00 128.36 209 GLU B O 1
ATOM 1525 N N . PHE A 1 186 ? 77.312 49.748 213.672 1.00 141.98 210 PHE B N 1
ATOM 1526 C CA . PHE A 1 186 ? 75.957 49.310 213.990 1.00 146.26 210 PHE B CA 1
ATOM 1527 C C . PHE A 1 186 ? 75.979 48.244 215.086 1.00 146.95 210 PHE B C 1
ATOM 1528 O O . PHE A 1 186 ? 74.969 48.005 215.751 1.00 143.24 210 PHE B O 1
ATOM 1536 N N . LYS A 1 187 ? 77.129 47.608 215.280 1.00 147.43 211 LYS B N 1
ATOM 1537 C CA . LYS A 1 187 ? 77.258 46.616 216.338 1.00 142.46 211 LYS B CA 1
ATOM 1538 C C . LYS A 1 187 ? 77.374 47.310 217.691 1.00 137.10 211 LYS B C 1
ATOM 1539 O O . LYS A 1 187 ? 76.983 46.753 218.717 1.00 139.97 211 LYS B O 1
ATOM 1545 N N . THR A 1 188 ? 77.913 48.529 217.678 1.00 142.00 212 THR B N 1
ATOM 1546 C CA . THR A 1 188 ? 78.029 49.351 218.884 1.00 137.06 212 THR B CA 1
ATOM 1547 C C . THR A 1 188 ? 76.737 50.132 219.126 1.00 125.88 212 THR B C 1
ATOM 1548 O O . THR A 1 188 ? 76.484 50.607 220.229 1.00 126.44 212 THR B O 1
ATOM 1552 N N . ILE A 1 189 ? 75.921 50.260 218.085 1.00 128.14 213 ILE B N 1
ATOM 1553 C CA . ILE A 1 189 ? 74.583 50.826 218.223 1.00 114.64 213 ILE B CA 1
ATOM 1554 C C . ILE A 1 189 ? 73.642 49.805 218.851 1.00 120.21 213 ILE B C 1
ATOM 1555 O O . ILE A 1 189 ? 72.800 50.149 219.679 1.00 128.94 213 ILE B O 1
ATOM 1560 N N . GLU A 1 190 ? 73.789 48.547 218.447 1.00 120.70 214 GLU B N 1
ATOM 1561 C CA . GLU A 1 190 ? 72.990 47.462 219.004 1.00 124.50 214 GLU B CA 1
ATOM 1562 C C . GLU A 1 190 ? 73.434 47.161 220.433 1.00 117.32 214 GLU B C 1
ATOM 1563 O O . GLU A 1 190 ? 72.671 46.617 221.233 1.00 101.85 214 GLU B O 1
ATOM 1569 N N . GLU A 1 191 ? 74.679 47.510 220.742 1.00 127.13 215 GLU B N 1
ATOM 1570 C CA . GLU A 1 191 ? 75.175 47.426 222.109 1.00 124.61 215 GLU B CA 1
ATOM 1571 C C . GLU A 1 191 ? 74.539 48.538 222.942 1.00 123.10 215 GLU B C 1
ATOM 1572 O O . GLU A 1 191 ? 74.167 48.326 224.093 1.00 121.70 215 GLU B O 1
ATOM 1578 N N . LEU A 1 192 ? 74.404 49.724 222.353 1.00 128.11 216 LEU B N 1
ATOM 1579 C CA . LEU A 1 192 ? 73.699 50.822 223.011 1.00 118.91 216 LEU B CA 1
ATOM 1580 C C . LEU A 1 192 ? 72.207 50.525 223.127 1.00 119.56 216 LEU B C 1
ATOM 1581 O O . LEU A 1 192 ? 71.526 51.071 223.990 1.00 126.48 216 LEU B O 1
ATOM 1586 N N . LYS A 1 193 ? 71.705 49.661 222.252 1.00 116.13 217 LYS B N 1
ATOM 1587 C CA . LYS A 1 193 ? 70.281 49.338 222.213 1.00 105.41 217 LYS B CA 1
ATOM 1588 C C . LYS A 1 193 ? 69.869 48.255 223.209 1.00 111.34 217 LYS B C 1
ATOM 1589 O O . LYS A 1 193 ? 68.689 48.125 223.535 1.00 95.26 217 LYS B O 1
ATOM 1595 N N . LYS A 1 194 ? 70.834 47.462 223.670 1.00 118.23 218 LYS B N 1
ATOM 1596 C CA . LYS A 1 194 ? 70.559 46.448 224.686 1.00 109.33 218 LYS B CA 1
ATOM 1597 C C . LYS A 1 194 ? 70.369 47.146 226.029 1.00 106.06 218 LYS B C 1
ATOM 1598 O O . LYS A 1 194 ? 70.114 46.505 227.051 1.00 95.89 218 LYS B O 1
ATOM 1604 N N . GLU A 1 195 ? 70.496 48.470 226.004 1.00 100.71 219 GLU B N 1
ATOM 1605 C CA . GLU A 1 195 ? 70.318 49.309 227.180 1.00 101.85 219 GLU B CA 1
ATOM 1606 C C . GLU A 1 195 ? 68.958 50.001 227.165 1.00 105.61 219 GLU B C 1
ATOM 1607 O O . GLU A 1 195 ? 68.402 50.304 228.220 1.00 111.53 219 GLU B O 1
ATOM 1613 N N . LEU A 1 196 ? 68.425 50.253 225.973 1.00 97.84 220 LEU B N 1
ATOM 1614 C CA . LEU A 1 196 ? 67.117 50.885 225.852 1.00 96.24 220 LEU B CA 1
ATOM 1615 C C . LEU A 1 196 ? 66.004 49.954 226.332 1.00 100.25 220 LEU B C 1
ATOM 1616 O O . LEU A 1 196 ? 65.029 50.403 226.932 1.00 104.92 220 LEU B O 1
ATOM 1621 N N . SER A 1 197 ? 66.146 48.660 226.063 1.00 99.18 221 SER B N 1
ATOM 1622 C CA . SER A 1 197 ? 65.121 47.696 226.453 1.00 104.38 221 SER B CA 1
ATOM 1623 C C . SER A 1 197 ? 65.266 47.293 227.919 1.00 92.99 221 SER B C 1
ATOM 1624 O O . SER A 1 197 ? 64.353 46.710 228.498 1.00 86.64 221 SER B O 1
ATOM 1627 N N . SER A 1 198 ? 66.416 47.601 228.510 1.00 88.90 222 SER B N 1
ATOM 1628 C CA . SER A 1 198 ? 66.628 47.383 229.938 1.00 93.98 222 SER B CA 1
ATOM 1629 C C . SER A 1 198 ? 66.216 48.615 230.734 1.00 100.02 222 SER B C 1
ATOM 1630 O O . SER A 1 198 ? 66.299 48.635 231.960 1.00 94.48 222 SER B O 1
ATOM 1633 N N . LEU A 1 199 ? 65.773 49.645 230.022 1.00 95.59 223 LEU B N 1
ATOM 1634 C CA . LEU A 1 199 ? 65.339 50.879 230.655 1.00 88.94 223 LEU B CA 1
ATOM 1635 C C . LEU A 1 199 ? 63.824 50.920 230.701 1.00 90.82 223 LEU B C 1
ATOM 1636 O O . LEU A 1 199 ? 63.230 51.322 231.699 1.00 100.70 223 LEU B O 1
ATOM 1641 N N . GLU A 1 200 ? 63.201 50.502 229.607 1.00 79.89 224 GLU B N 1
ATOM 1642 C CA . GLU A 1 200 ? 61.755 50.378 229.563 1.00 88.39 224 GLU B CA 1
ATOM 1643 C C . GLU A 1 200 ? 61.343 49.046 230.180 1.00 84.68 224 GLU B C 1
ATOM 1644 O O . GLU A 1 200 ? 60.188 48.638 230.084 1.00 87.20 224 GLU B O 1
ATOM 1650 N N . GLU A 1 201 ? 62.310 48.363 230.790 1.00 86.28 225 GLU B N 1
ATOM 1651 C CA . GLU A 1 201 ? 62.027 47.206 231.636 1.00 98.06 225 GLU B CA 1
ATOM 1652 C C . GLU A 1 201 ? 62.047 47.647 233.092 1.00 93.90 225 GLU B C 1
ATOM 1653 O O . GLU A 1 201 ? 61.410 47.035 233.945 1.00 92.53 225 GLU B O 1
ATOM 1659 N N . GLU A 1 202 ? 62.790 48.713 233.366 1.00 87.92 226 GLU B N 1
ATOM 1660 C CA . GLU A 1 202 ? 62.767 49.341 234.678 1.00 87.42 226 GLU B CA 1
ATOM 1661 C C . GLU A 1 202 ? 61.532 50.230 234.791 1.00 89.39 226 GLU B C 1
ATOM 1662 O O . GLU A 1 202 ? 61.066 50.527 235.892 1.00 94.53 226 GLU B O 1
ATOM 1668 N N . ILE A 1 203 ? 61.001 50.633 233.640 1.00 82.90 227 ILE B N 1
ATOM 1669 C CA . ILE A 1 203 ? 59.765 51.404 233.579 1.00 81.91 227 ILE B CA 1
ATOM 1670 C C . ILE A 1 203 ? 58.554 50.490 233.691 1.00 84.89 227 ILE B C 1
ATOM 1671 O O . ILE A 1 203 ? 57.546 50.844 234.294 1.00 87.03 227 ILE B O 1
ATOM 1676 N N . LYS A 1 204 ? 58.659 49.309 233.099 1.00 82.46 228 LYS B N 1
ATOM 1677 C CA . LYS A 1 204 ? 57.562 48.359 233.123 1.00 78.25 228 LYS B CA 1
ATOM 1678 C C . LYS A 1 204 ? 57.273 47.962 234.565 1.00 77.74 228 LYS B C 1
ATOM 1679 O O . LYS A 1 204 ? 56.121 47.790 234.950 1.00 83.24 228 LYS B O 1
ATOM 1685 N N . SER A 1 205 ? 58.327 47.830 235.363 1.00 73.89 229 SER B N 1
ATOM 1686 C CA . SER A 1 205 ? 58.179 47.381 236.741 1.00 81.13 229 SER B CA 1
ATOM 1687 C C . SER A 1 205 ? 57.831 48.549 237.661 1.00 88.29 229 SER B C 1
ATOM 1688 O O . SER A 1 205 ? 57.323 48.346 238.764 1.00 88.22 229 SER B O 1
ATOM 1691 N N . LEU A 1 206 ? 58.112 49.769 237.208 1.00 80.24 230 LEU B N 1
ATOM 1692 C CA . LEU A 1 206 ? 57.747 50.956 237.970 1.00 72.22 230 LEU B CA 1
ATOM 1693 C C . LEU A 1 206 ? 56.275 51.273 237.805 1.00 70.55 230 LEU B C 1
ATOM 1694 O O . LEU A 1 206 ? 55.622 51.709 238.745 1.00 79.43 230 LEU B O 1
ATOM 1699 N N . LYS A 1 207 ? 55.750 51.072 236.606 1.00 74.54 231 LYS B N 1
ATOM 1700 C CA . LYS A 1 207 ? 54.328 51.273 236.386 1.00 79.39 231 LYS B CA 1
ATOM 1701 C C . LYS A 1 207 ? 53.560 50.313 237.278 1.00 80.26 231 LYS B C 1
ATOM 1702 O O . LYS A 1 207 ? 52.428 50.586 237.676 1.00 73.16 231 LYS B O 1
ATOM 1708 N N . GLU A 1 208 ? 54.206 49.196 237.604 1.00 79.50 232 GLU B N 1
ATOM 1709 C CA . GLU A 1 208 ? 53.607 48.174 238.446 1.00 79.40 232 GLU B CA 1
ATOM 1710 C C . GLU A 1 208 ? 53.654 48.575 239.917 1.00 72.72 232 GLU B C 1
ATOM 1711 O O . GLU A 1 208 ? 52.700 48.345 240.657 1.00 81.74 232 GLU B O 1
ATOM 1717 N N . ARG A 1 209 ? 54.764 49.172 240.338 1.00 62.32 233 ARG B N 1
ATOM 1718 C CA . ARG A 1 209 ? 54.895 49.648 241.711 1.00 61.88 233 ARG B CA 1
ATOM 1719 C C . ARG A 1 209 ? 53.925 50.792 242.001 1.00 69.29 233 ARG B C 1
ATOM 1720 O O . ARG A 1 209 ? 53.339 50.859 243.084 1.00 74.32 233 ARG B O 1
ATOM 1728 N N . ILE A 1 210 ? 53.770 51.685 241.028 1.00 53.54 234 ILE B N 1
ATOM 1729 C CA . ILE A 1 210 ? 52.742 52.717 241.058 1.00 60.10 234 ILE B CA 1
ATOM 1730 C C . ILE A 1 210 ? 51.350 52.116 241.244 1.00 62.73 234 ILE B C 1
ATOM 1731 O O . ILE A 1 210 ? 50.647 52.437 242.198 1.00 67.78 234 ILE B O 1
ATOM 1736 N N . LYS A 1 211 ? 50.957 51.256 240.312 1.00 63.54 235 LYS B N 1
ATOM 1737 C CA . LYS A 1 211 ? 49.657 50.592 240.340 1.00 64.47 235 LYS B CA 1
ATOM 1738 C C . LYS A 1 211 ? 49.338 50.015 241.719 1.00 65.55 235 LYS B C 1
ATOM 1739 O O . LYS A 1 211 ? 48.190 50.024 242.167 1.00 51.89 235 LYS B O 1
ATOM 1745 N N . THR A 1 212 ? 50.379 49.526 242.382 1.00 50.03 236 THR B N 1
ATOM 1746 C CA . THR A 1 212 ? 50.258 48.903 243.683 1.00 57.49 236 THR B CA 1
ATOM 1747 C C . THR A 1 212 ? 50.116 49.952 244.791 1.00 61.61 236 THR B C 1
ATOM 1748 O O . THR A 1 212 ? 49.310 49.797 245.711 1.00 58.47 236 THR B O 1
ATOM 1752 N N . ALA A 1 213 ? 50.897 51.021 244.687 1.00 49.83 237 ALA B N 1
ATOM 1753 C CA . ALA A 1 213 ? 50.759 52.166 245.575 1.00 47.36 237 ALA B CA 1
ATOM 1754 C C . ALA A 1 213 ? 49.364 52.805 245.484 1.00 54.63 237 ALA B C 1
ATOM 1755 O O . ALA A 1 213 ? 48.763 53.143 246.498 1.00 60.07 237 ALA B O 1
ATOM 1757 N N . GLU A 1 214 ? 48.843 52.976 244.278 1.00 49.24 238 GLU B N 1
ATOM 1758 C CA . GLU A 1 214 ? 47.500 53.523 244.142 1.00 60.21 238 GLU B CA 1
ATOM 1759 C C . GLU A 1 214 ? 46.488 52.611 244.814 1.00 56.14 238 GLU B C 1
ATOM 1760 O O . GLU A 1 214 ? 45.421 53.068 245.225 1.00 53.65 238 GLU B O 1
ATOM 1766 N N . GLN A 1 215 ? 46.818 51.326 244.939 1.00 46.54 239 GLN B N 1
ATOM 1767 C CA . GLN A 1 215 ? 45.910 50.416 245.625 1.00 39.95 239 GLN B CA 1
ATOM 1768 C C . GLN A 1 215 ? 45.934 50.711 247.105 1.00 47.28 239 GLN B C 1
ATOM 1769 O O . GLN A 1 215 ? 44.887 50.857 247.729 1.00 48.81 239 GLN B O 1
ATOM 1775 N N . LYS A 1 216 ? 47.134 50.819 247.662 1.00 41.42 240 LYS B N 1
ATOM 1776 C CA . LYS A 1 216 ? 47.276 51.097 249.080 1.00 38.29 240 LYS B CA 1
ATOM 1777 C C . LYS A 1 216 ? 46.507 52.380 249.432 1.00 45.56 240 LYS B C 1
ATOM 1778 O O . LYS A 1 216 ? 45.852 52.456 250.470 1.00 39.89 240 LYS B O 1
ATOM 1784 N N . ILE A 1 217 ? 46.559 53.366 248.541 1.00 34.45 241 ILE B N 1
ATOM 1785 C CA . ILE A 1 217 ? 45.877 54.620 248.762 1.00 31.52 241 ILE B CA 1
ATOM 1786 C C . ILE A 1 217 ? 44.367 54.401 248.767 1.00 39.06 241 ILE B C 1
ATOM 1787 O O . ILE A 1 217 ? 43.657 54.910 249.628 1.00 47.39 241 ILE B O 1
ATOM 1792 N N . LYS A 1 218 ? 43.880 53.639 247.804 1.00 41.57 242 LYS B N 1
ATOM 1793 C CA . LYS A 1 218 ? 42.461 53.325 247.725 1.00 44.74 242 LYS B CA 1
ATOM 1794 C C . LYS A 1 218 ? 42.008 52.481 248.935 1.00 47.08 242 LYS B C 1
ATOM 1795 O O . LYS A 1 218 ? 40.872 52.599 249.397 1.00 44.38 242 LYS B O 1
ATOM 1801 N N . ASP A 1 219 ? 42.905 51.650 249.458 1.00 34.91 243 ASP B N 1
ATOM 1802 C CA . ASP A 1 219 ? 42.574 50.792 250.592 1.00 40.78 243 ASP B CA 1
ATOM 1803 C C . ASP A 1 219 ? 42.506 51.535 251.923 1.00 40.91 243 ASP B C 1
ATOM 1804 O O . ASP A 1 219 ? 42.240 50.921 252.974 1.00 38.15 243 ASP B O 1
ATOM 1809 N N . THR A 1 220 ? 42.754 52.841 251.894 1.00 35.06 244 THR B N 1
ATOM 1810 C CA . THR A 1 220 ? 42.705 53.611 253.128 1.00 33.41 244 THR B CA 1
ATOM 1811 C C . THR A 1 220 ? 41.260 53.948 253.459 1.00 36.20 244 THR B C 1
ATOM 1812 O O . THR A 1 220 ? 40.963 54.388 254.569 1.00 34.46 244 THR B O 1
ATOM 1816 N N . VAL A 1 221 ? 40.354 53.723 252.514 1.00 27.41 245 VAL B N 1
ATOM 1817 C CA . VAL A 1 221 ? 38.949 53.837 252.850 1.00 26.81 245 VAL B CA 1
ATOM 1818 C C . VAL A 1 221 ? 38.312 52.469 253.016 1.00 27.59 245 VAL B C 1
ATOM 1819 O O . VAL A 1 221 ? 38.224 51.687 252.083 1.00 41.26 245 VAL B O 1
ATOM 1823 N N . LEU A 1 222 ? 37.872 52.194 254.230 1.00 36.22 246 LEU B N 1
ATOM 1824 C CA . LEU A 1 222 ? 37.148 50.975 254.546 1.00 33.37 246 LEU B CA 1
ATOM 1825 C C . LEU A 1 222 ? 35.706 50.985 254.029 1.00 33.42 246 LEU B C 1
ATOM 1826 O O . LEU A 1 222 ? 34.852 51.660 254.596 1.00 36.24 246 LEU B O 1
ATOM 1831 N N . ILE A 1 223 ? 35.417 50.233 252.971 1.00 31.86 247 ILE B N 1
ATOM 1832 C CA . ILE A 1 223 ? 34.047 50.214 252.461 1.00 38.93 247 ILE B CA 1
ATOM 1833 C C . ILE A 1 223 ? 33.383 48.891 252.794 1.00 47.19 247 ILE B C 1
ATOM 1834 O O . ILE A 1 223 ? 34.067 47.890 252.997 1.00 47.14 247 ILE B O 1
ATOM 1839 N N . ALA A 1 224 ? 32.051 48.896 252.858 1.00 42.22 248 ALA B N 1
ATOM 1840 C CA . ALA A 1 224 ? 31.295 47.721 253.290 1.00 33.81 248 ALA B CA 1
ATOM 1841 C C . ALA A 1 224 ? 31.143 46.693 252.173 1.00 39.09 248 ALA B C 1
ATOM 1842 O O . ALA A 1 224 ? 30.727 47.030 251.064 1.00 41.44 248 ALA B O 1
ATOM 1844 N N . PRO A 1 225 ? 31.493 45.430 252.470 1.00 38.47 249 PRO B N 1
ATOM 1845 C CA . PRO A 1 225 ? 31.504 44.300 251.527 1.00 27.20 249 PRO B CA 1
ATOM 1846 C C . PRO A 1 225 ? 30.116 43.754 251.213 1.00 36.51 249 PRO B C 1
ATOM 1847 O O . PRO A 1 225 ? 29.925 43.065 250.209 1.00 36.00 249 PRO B O 1
ATOM 1851 N N . PHE A 1 226 ? 29.154 44.048 252.077 1.00 37.93 250 PHE B N 1
ATOM 1852 C CA . PHE A 1 226 ? 27.789 43.622 251.838 1.00 29.91 250 PHE B CA 1
ATOM 1853 C C . PHE A 1 226 ? 26.842 44.527 252.622 1.00 38.89 250 PHE B C 1
ATOM 1854 O O . PHE A 1 226 ? 27.296 45.333 253.439 1.00 35.91 250 PHE B O 1
ATOM 1862 N N . ASP A 1 227 ? 25.539 44.432 252.350 1.00 54.44 251 ASP B N 1
ATOM 1863 C CA . ASP A 1 227 ? 24.526 45.139 253.147 1.00 44.00 251 ASP B CA 1
ATOM 1864 C C . ASP A 1 227 ? 24.471 44.511 254.523 1.00 42.35 251 ASP B C 1
ATOM 1865 O O . ASP A 1 227 ? 24.539 43.292 254.640 1.00 49.10 251 ASP B O 1
ATOM 1870 N N . GLY A 1 228 ? 24.332 45.320 255.567 1.00 39.05 252 GLY B N 1
ATOM 1871 C CA . GLY A 1 228 ? 24.321 44.780 256.914 1.00 31.60 252 GLY B CA 1
ATOM 1872 C C . GLY A 1 228 ? 24.240 45.854 257.979 1.00 42.79 252 GLY B C 1
ATOM 1873 O O . GLY A 1 228 ? 24.147 47.045 257.649 1.00 42.37 252 GLY B O 1
ATOM 1874 N N . VAL A 1 229 ? 24.254 45.452 259.251 1.00 22.95 253 VAL B N 1
ATOM 1875 C CA . VAL A 1 229 ? 24.198 46.446 260.313 1.00 33.76 253 VAL B CA 1
ATOM 1876 C C . VAL A 1 229 ? 25.452 46.355 261.174 1.00 35.16 253 VAL B C 1
ATOM 1877 O O . VAL A 1 229 ? 25.987 45.262 261.404 1.00 31.86 253 VAL B O 1
ATOM 1881 N N . VAL A 1 230 ? 25.921 47.503 261.646 1.00 30.05 254 VAL B N 1
ATOM 1882 C CA . VAL A 1 230 ? 27.158 47.538 262.406 1.00 30.48 254 VAL B CA 1
ATOM 1883 C C . VAL A 1 230 ? 26.921 47.027 263.807 1.00 32.27 254 VAL B C 1
ATOM 1884 O O . VAL A 1 230 ? 26.290 47.681 264.631 1.00 36.63 254 VAL B O 1
ATOM 1888 N N . ALA A 1 231 ? 27.458 45.841 264.059 1.00 41.00 255 ALA B N 1
ATOM 1889 C CA . ALA A 1 231 ? 27.271 45.129 265.309 1.00 27.79 255 ALA B CA 1
ATOM 1890 C C . ALA A 1 231 ? 28.256 45.570 266.379 1.00 30.74 255 ALA B C 1
ATOM 1891 O O . ALA A 1 231 ? 27.948 45.472 267.572 1.00 40.59 255 ALA B O 1
ATOM 1893 N N . LYS A 1 232 ? 29.436 46.028 265.952 1.00 32.97 256 LYS B N 1
ATOM 1894 C CA . LYS A 1 232 ? 30.475 46.506 266.865 1.00 32.97 256 LYS B CA 1
ATOM 1895 C C . LYS A 1 232 ? 31.387 47.489 266.151 1.00 36.24 256 LYS B C 1
ATOM 1896 O O . LYS A 1 232 ? 31.571 47.414 264.934 1.00 31.43 256 LYS B O 1
ATOM 1902 N N . ARG A 1 233 ? 31.945 48.425 266.909 1.00 36.23 257 ARG B N 1
ATOM 1903 C CA . ARG A 1 233 ? 32.963 49.322 266.383 1.00 23.90 257 ARG B CA 1
ATOM 1904 C C . ARG A 1 233 ? 34.179 49.318 267.290 1.00 38.22 257 ARG B C 1
ATOM 1905 O O . ARG A 1 233 ? 34.098 49.689 268.455 1.00 44.51 257 ARG B O 1
ATOM 1913 N N . PHE A 1 234 ? 35.319 48.912 266.754 1.00 37.93 258 PHE B N 1
ATOM 1914 C CA . PHE A 1 234 ? 36.494 48.725 267.587 1.00 33.86 258 PHE B CA 1
ATOM 1915 C C . PHE A 1 234 ? 37.434 49.903 267.527 1.00 27.77 258 PHE B C 1
ATOM 1916 O O . PHE A 1 234 ? 38.431 49.933 268.235 1.00 40.59 258 PHE B O 1
ATOM 1924 N N . ILE A 1 235 ? 37.139 50.865 266.672 1.00 28.80 259 ILE B N 1
ATOM 1925 C CA . ILE A 1 235 ? 38.130 51.911 266.414 1.00 43.46 259 ILE B CA 1
ATOM 1926 C C . ILE A 1 235 ? 37.614 53.302 266.706 1.00 42.26 259 ILE B C 1
ATOM 1927 O O . ILE A 1 235 ? 36.419 53.582 266.625 1.00 39.04 259 ILE B O 1
ATOM 1932 N N . SER A 1 236 ? 38.544 54.177 267.039 1.00 35.95 260 SER B N 1
ATOM 1933 C CA . SER A 1 236 ? 38.213 55.559 267.271 1.00 38.43 260 SER B CA 1
ATOM 1934 C C . SER A 1 236 ? 39.116 56.400 266.414 1.00 29.57 260 SER B C 1
ATOM 1935 O O . SER A 1 236 ? 40.236 55.994 266.087 1.00 37.31 260 SER B O 1
ATOM 1938 N N . ARG A 1 237 ? 38.636 57.584 266.075 1.00 32.63 261 ARG B N 1
ATOM 1939 C CA . ARG A 1 237 ? 39.482 58.598 265.491 1.00 22.71 261 ARG B CA 1
ATOM 1940 C C . ARG A 1 237 ? 40.806 58.678 266.230 1.00 26.71 261 ARG B C 1
ATOM 1941 O O . ARG A 1 237 ? 40.834 58.746 267.452 1.00 25.13 261 ARG B O 1
ATOM 1949 N N . GLY A 1 238 ? 41.907 58.604 265.487 1.00 31.11 262 GLY B N 1
ATOM 1950 C CA . GLY A 1 238 ? 43.225 58.720 266.083 1.00 25.15 262 GLY B CA 1
ATOM 1951 C C . GLY A 1 238 ? 43.900 57.424 266.499 1.00 36.09 262 GLY B C 1
ATOM 1952 O O . GLY A 1 238 ? 45.081 57.431 266.887 1.00 35.32 262 GLY B O 1
ATOM 1953 N N . ASP A 1 239 ? 43.181 56.307 266.414 1.00 34.61 263 ASP B N 1
ATOM 1954 C CA . ASP A 1 239 ? 43.794 55.006 266.719 1.00 31.95 263 ASP B CA 1
ATOM 1955 C C . ASP A 1 239 ? 44.709 54.574 265.564 1.00 36.14 263 ASP B C 1
ATOM 1956 O O . ASP A 1 239 ? 44.400 54.840 264.394 1.00 32.91 263 ASP B O 1
ATOM 1961 N N . VAL A 1 240 ? 45.850 53.958 265.871 1.00 29.95 264 VAL B N 1
ATOM 1962 C CA . VAL A 1 240 ? 46.681 53.382 264.801 1.00 31.09 264 VAL B CA 1
ATOM 1963 C C . VAL A 1 240 ? 46.303 51.924 264.629 1.00 29.88 264 VAL B C 1
ATOM 1964 O O . VAL A 1 240 ? 46.473 51.123 265.548 1.00 40.05 264 VAL B O 1
ATOM 1968 N N . VAL A 1 241 ? 45.786 51.565 263.472 1.00 23.52 265 VAL B N 1
ATOM 1969 C CA . VAL A 1 241 ? 45.448 50.171 263.248 1.00 26.81 265 VAL B CA 1
ATOM 1970 C C . VAL A 1 241 ? 46.467 49.490 262.345 1.00 32.14 265 VAL B C 1
ATOM 1971 O O . VAL A 1 241 ? 47.242 50.136 261.628 1.00 29.62 265 VAL B O 1
ATOM 1975 N N . ARG A 1 242 ? 46.400 48.180 262.309 1.00 23.90 266 ARG B N 1
ATOM 1976 C CA . ARG A 1 242 ? 47.219 47.407 261.435 1.00 30.75 266 ARG B CA 1
ATOM 1977 C C . ARG A 1 242 ? 46.415 46.776 260.358 1.00 25.64 266 ARG B C 1
ATOM 1978 O O . ARG A 1 242 ? 45.249 46.671 260.455 1.00 38.61 266 ARG B O 1
ATOM 1986 N N . ALA A 1 243 ? 47.056 46.363 259.305 1.00 20.77 267 ALA B N 1
ATOM 1987 C CA . ALA A 1 243 ? 46.374 45.635 258.244 1.00 22.13 267 ALA B CA 1
ATOM 1988 C C . ALA A 1 243 ? 45.720 44.369 258.786 1.00 30.38 267 ALA B C 1
ATOM 1989 O O . ALA A 1 243 ? 46.367 43.571 259.481 1.00 21.15 267 ALA B O 1
ATOM 1991 N N . GLY A 1 244 ? 44.428 44.216 258.476 1.00 24.32 268 GLY B N 1
ATOM 1992 C CA . GLY A 1 244 ? 43.672 43.042 258.839 1.00 16.73 268 GLY B CA 1
ATOM 1993 C C . GLY A 1 244 ? 43.121 43.025 260.243 1.00 20.27 268 GLY B C 1
ATOM 1994 O O . GLY A 1 244 ? 42.385 42.112 260.604 1.00 35.54 268 GLY B O 1
ATOM 1995 N N . GLN A 1 245 ? 43.395 44.053 261.000 1.00 21.58 269 GLN B N 1
ATOM 1996 C CA . GLN A 1 245 ? 42.913 44.189 262.343 1.00 20.25 269 GLN B CA 1
ATOM 1997 C C . GLN A 1 245 ? 41.524 44.728 262.350 1.00 26.76 269 GLN B C 1
ATOM 1998 O O . GLN A 1 245 ? 41.272 45.731 261.760 1.00 38.01 269 GLN B O 1
ATOM 2004 N N . PRO A 1 246 ? 40.633 44.045 263.038 1.00 28.71 270 PRO B N 1
ATOM 2005 C CA . PRO A 1 246 ? 39.190 44.301 263.054 1.00 26.94 270 PRO B CA 1
ATOM 2006 C C . P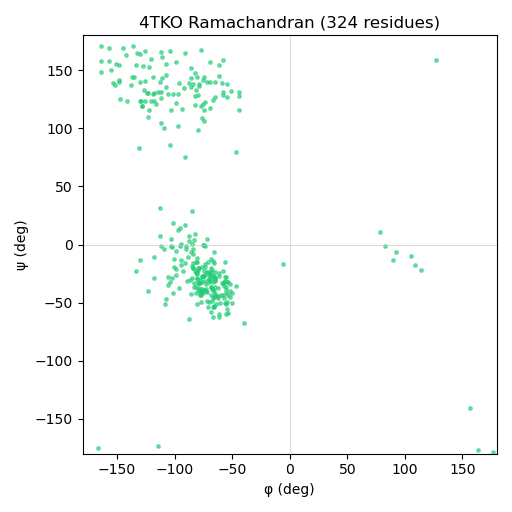RO A 1 246 ? 38.825 45.744 263.436 1.00 30.21 270 PRO B C 1
ATOM 2007 O O . PRO A 1 246 ? 39.239 46.261 264.476 1.00 31.09 270 PRO B O 1
ATOM 2011 N N . ALA A 1 247 ? 38.031 46.376 262.582 1.00 26.59 271 ALA B N 1
ATOM 2012 C CA . ALA A 1 247 ? 37.563 47.737 262.783 1.00 27.58 271 ALA B CA 1
ATOM 2013 C C . ALA A 1 247 ? 36.068 47.756 263.145 1.00 31.74 271 ALA B C 1
ATOM 2014 O O . ALA A 1 247 ? 35.667 48.463 264.068 1.00 32.36 271 ALA B O 1
ATOM 2016 N N . PHE A 1 248 ? 35.255 47.007 262.394 1.00 24.77 272 PHE B N 1
ATOM 2017 C CA . PHE A 1 248 ? 33.840 46.823 262.714 1.00 25.55 272 PHE B CA 1
ATOM 2018 C C . PHE A 1 248 ? 33.453 45.366 262.637 1.00 34.38 272 PHE B C 1
ATOM 2019 O O . PHE A 1 248 ? 34.170 44.538 262.057 1.00 33.32 272 PHE B O 1
ATOM 2027 N N . ALA A 1 249 ? 32.296 45.062 263.211 1.00 35.77 273 ALA B N 1
ATOM 2028 C CA . ALA A 1 249 ? 31.609 43.817 262.915 1.00 28.27 273 ALA B CA 1
ATOM 2029 C C . ALA A 1 249 ? 30.311 44.115 262.144 1.00 26.85 273 ALA B C 1
ATOM 2030 O O . ALA A 1 249 ? 29.539 44.983 262.532 1.00 34.06 273 ALA B O 1
ATOM 2032 N N . LEU A 1 250 ? 30.094 43.409 261.042 1.00 28.93 274 LEU B N 1
ATOM 2033 C CA . LEU A 1 250 ? 28.906 43.615 260.233 1.00 31.22 274 LEU B CA 1
ATOM 2034 C C . LEU A 1 250 ? 28.031 42.384 260.262 1.00 37.49 274 LEU B C 1
ATOM 2035 O O . LEU A 1 250 ? 28.511 41.272 260.068 1.00 32.91 274 LEU B O 1
ATOM 2040 N N . VAL A 1 251 ? 26.743 42.593 260.509 1.00 37.63 275 VAL B N 1
ATOM 2041 C CA . VAL A 1 251 ? 25.795 41.500 260.591 1.00 34.99 275 VAL B CA 1
ATOM 2042 C C . VAL A 1 251 ? 24.925 41.465 259.344 1.00 33.70 275 VAL B C 1
ATOM 2043 O O . VAL A 1 251 ? 24.364 42.477 258.920 1.00 34.69 275 VAL B O 1
ATOM 2047 N N . ASN A 1 252 ? 24.842 40.290 258.747 1.00 37.05 276 ASN B N 1
ATOM 2048 C CA . ASN A 1 252 ? 23.936 40.074 257.649 1.00 40.72 276 ASN B CA 1
ATOM 2049 C C . ASN A 1 252 ? 22.551 39.920 258.245 1.00 36.90 276 ASN B C 1
ATOM 2050 O O . ASN A 1 252 ? 22.301 39.024 259.041 1.00 42.32 276 ASN B O 1
ATOM 2055 N N . PRO A 1 253 ? 21.643 40.809 257.872 1.00 39.63 277 PRO B N 1
ATOM 2056 C CA . PRO A 1 253 ? 20.342 40.858 258.545 1.00 40.92 277 PRO B CA 1
ATOM 2057 C C . PRO A 1 253 ? 19.589 39.523 258.514 1.00 31.46 277 PRO B C 1
ATOM 2058 O O . PRO A 1 253 ? 18.809 39.243 259.422 1.00 42.77 277 PRO B O 1
ATOM 2062 N N . GLU A 1 254 ? 19.833 38.702 257.503 1.00 31.30 278 GLU B N 1
ATOM 2063 C CA . GLU A 1 254 ? 19.241 37.366 257.457 1.00 29.35 278 GLU B CA 1
ATOM 2064 C C . GLU A 1 254 ? 19.788 36.478 258.575 1.00 39.03 278 GLU B C 1
ATOM 2065 O O . GLU A 1 254 ? 19.219 35.431 258.862 1.00 40.34 278 GLU B O 1
ATOM 2071 N N . SER A 1 255 ? 20.879 36.908 259.215 1.00 37.34 279 SER B N 1
ATOM 2072 C CA . SER A 1 255 ? 21.522 36.127 260.276 1.00 26.86 279 SER B CA 1
ATOM 2073 C C . SER A 1 255 ? 20.746 36.190 261.583 1.00 43.97 279 SER B C 1
ATOM 2074 O O . SER A 1 255 ? 20.817 35.270 262.397 1.00 45.73 279 SER B O 1
ATOM 2077 N N . PHE A 1 256 ? 20.014 37.281 261.784 1.00 33.24 280 PHE B N 1
ATOM 2078 C CA . PHE A 1 256 ? 19.295 37.503 263.030 1.00 31.95 280 PHE B CA 1
ATOM 2079 C C . PHE A 1 256 ? 18.259 36.426 263.408 1.00 34.36 280 PHE B C 1
ATOM 2080 O O . PHE A 1 256 ? 17.490 35.913 262.566 1.00 31.40 280 PHE B O 1
ATOM 2088 N N . TYR A 1 257 ? 18.247 36.105 264.698 1.00 23.74 281 TYR B N 1
ATOM 2089 C CA . TYR A 1 257 ? 17.208 35.286 265.292 1.00 29.60 281 TYR B CA 1
ATOM 2090 C C . TYR A 1 257 ? 16.941 35.775 266.697 1.00 33.85 281 TYR B C 1
ATOM 2091 O O . TYR A 1 257 ? 17.685 36.602 267.241 1.00 33.83 281 TYR B O 1
ATOM 2100 N N . VAL A 1 258 ? 15.863 35.275 267.285 1.00 37.44 282 VAL B N 1
ATOM 2101 C CA . VAL A 1 258 ? 15.556 35.634 268.654 1.00 33.16 282 VAL B CA 1
ATOM 2102 C C . VAL A 1 258 ? 15.833 34.435 269.518 1.00 34.21 282 VAL B C 1
ATOM 2103 O O . VAL A 1 258 ? 15.519 33.293 269.136 1.00 39.35 282 VAL B O 1
ATOM 2107 N N . GLU A 1 259 ? 16.481 34.691 270.649 1.00 28.95 283 GLU B N 1
ATOM 2108 C CA . GLU A 1 259 ? 16.765 33.639 271.602 1.00 34.43 283 GLU B CA 1
ATOM 2109 C C . GLU A 1 259 ? 15.939 33.884 272.841 1.00 25.50 283 GLU B C 1
ATOM 2110 O O . GLU A 1 259 ? 15.962 34.969 273.441 1.00 25.84 283 GLU B O 1
ATOM 2116 N N . VAL A 1 260 ? 15.200 32.861 273.217 1.00 28.60 284 VAL B N 1
ATOM 2117 C CA . VAL A 1 260 ? 14.297 32.965 274.346 1.00 42.47 284 VAL B CA 1
ATOM 2118 C C . VAL A 1 260 ? 14.722 31.974 275.412 1.00 43.92 284 VAL B C 1
ATOM 2119 O O . VAL A 1 260 ? 14.995 30.810 275.106 1.00 43.13 284 VAL B O 1
ATOM 2123 N N . LEU A 1 261 ? 14.835 32.454 276.648 1.00 37.08 285 LEU B N 1
ATOM 2124 C CA . LEU A 1 261 ? 15.127 31.573 277.788 1.00 52.04 285 LEU B CA 1
ATOM 2125 C C . LEU A 1 261 ? 13.833 31.215 278.493 1.00 47.02 285 LEU B C 1
ATOM 2126 O O . LEU A 1 261 ? 13.281 32.025 279.244 1.00 49.40 285 LEU B O 1
ATOM 2131 N N . LEU A 1 262 ? 13.346 30.007 278.245 1.00 42.76 286 LEU B N 1
ATOM 2132 C CA . LEU A 1 262 ? 12.017 29.620 278.710 1.00 53.67 286 LEU B CA 1
ATOM 2133 C C . LEU A 1 262 ? 12.059 28.754 279.966 1.00 53.22 286 LEU B C 1
ATOM 2134 O O . LEU A 1 262 ? 12.786 27.752 280.008 1.00 57.07 286 LEU B O 1
ATOM 2139 N N . GLU A 1 263 ? 11.281 29.136 280.982 1.00 54.33 287 GLU B N 1
ATOM 2140 C CA . GLU A 1 263 ? 11.130 28.301 282.182 1.00 52.36 287 GLU B CA 1
ATOM 2141 C C . GLU A 1 263 ? 10.673 26.907 281.755 1.00 54.84 287 GLU B C 1
ATOM 2142 O O . GLU A 1 263 ? 9.841 26.774 280.855 1.00 64.62 287 GLU B O 1
ATOM 2148 N N . GLU A 1 264 ? 11.243 25.865 282.358 1.00 62.92 288 GLU B N 1
ATOM 2149 C CA . GLU A 1 264 ? 10.988 24.505 281.878 1.00 69.52 288 GLU B CA 1
ATOM 2150 C C . GLU A 1 264 ? 9.526 24.139 282.057 1.00 70.41 288 GLU B C 1
ATOM 2151 O O . GLU A 1 264 ? 8.961 23.356 281.282 1.00 51.57 288 GLU B O 1
ATOM 2157 N N . THR A 1 265 ? 8.931 24.729 283.091 1.00 71.13 289 THR B N 1
ATOM 2158 C CA . THR A 1 265 ? 7.542 24.506 283.433 1.00 51.76 289 THR B CA 1
ATOM 2159 C C . THR A 1 265 ? 6.636 24.939 282.277 1.00 68.89 289 THR B C 1
ATOM 2160 O O . THR A 1 265 ? 5.789 24.162 281.826 1.00 74.58 289 THR B O 1
ATOM 2164 N N . LYS A 1 266 ? 6.827 26.154 281.767 1.00 66.28 290 LYS B N 1
ATOM 2165 C CA . LYS A 1 266 ? 5.959 26.647 280.708 1.00 63.04 290 LYS B CA 1
ATOM 2166 C C . LYS A 1 266 ? 6.427 26.179 279.348 1.00 53.51 290 LYS B C 1
ATOM 2167 O O . LYS A 1 266 ? 6.178 26.835 278.349 1.00 73.28 290 LYS B O 1
ATOM 2173 N N . LEU A 1 267 ? 7.080 25.030 279.296 1.00 50.12 291 LEU B N 1
ATOM 2174 C CA . LEU A 1 267 ? 7.533 24.510 278.018 1.00 46.61 291 LEU B CA 1
ATOM 2175 C C . LEU A 1 267 ? 6.631 23.383 277.533 1.00 59.42 291 LEU B C 1
ATOM 2176 O O . LEU A 1 267 ? 6.890 22.774 276.493 1.00 62.16 291 LEU B O 1
ATOM 2181 N N . LYS A 1 268 ? 5.562 23.134 278.285 1.00 72.88 292 LYS B N 1
ATOM 2182 C CA . LYS A 1 268 ? 4.713 21.954 278.111 1.00 77.22 292 LYS B CA 1
ATOM 2183 C C . LYS A 1 268 ? 4.463 21.568 276.648 1.00 78.28 292 LYS B C 1
ATOM 2184 O O . LYS A 1 268 ? 4.938 20.529 276.185 1.00 93.94 292 LYS B O 1
ATOM 2190 N N . GLY A 1 269 ? 3.736 22.403 275.916 1.00 53.36 293 GLY B N 1
ATOM 2191 C CA . GLY A 1 269 ? 3.310 22.030 274.577 1.00 61.52 293 GLY B CA 1
ATOM 2192 C C . GLY A 1 269 ? 4.111 22.640 273.444 1.00 69.78 293 GLY B C 1
ATOM 2193 O O . GLY A 1 269 ? 3.653 22.669 272.296 1.00 61.49 293 GLY B O 1
ATOM 2194 N N . VAL A 1 270 ? 5.310 23.123 273.770 1.00 70.48 294 VAL B N 1
ATOM 2195 C CA . VAL A 1 270 ? 6.165 23.814 272.813 1.00 48.85 294 VAL B CA 1
ATOM 2196 C C . VAL A 1 270 ? 7.023 22.844 271.994 1.00 54.34 294 VAL B C 1
ATOM 2197 O O . VAL A 1 270 ? 7.511 21.841 272.504 1.00 64.27 294 VAL B O 1
ATOM 2201 N N . LYS A 1 271 ? 7.235 23.162 270.727 1.00 50.90 295 LYS B N 1
ATOM 2202 C CA . LYS A 1 271 ? 7.878 22.208 269.846 1.00 60.73 295 LYS B CA 1
ATOM 2203 C C . LYS A 1 271 ? 8.401 22.855 268.557 1.00 57.41 295 LYS B C 1
ATOM 2204 O O . LYS A 1 271 ? 7.840 23.832 268.063 1.00 52.23 295 LYS B O 1
ATOM 2210 N N . VAL A 1 272 ? 9.495 22.320 268.028 1.00 55.68 296 VAL B N 1
ATOM 2211 C CA . VAL A 1 272 ? 10.040 22.835 266.783 1.00 50.54 296 VAL B CA 1
ATOM 2212 C C . VAL A 1 272 ? 8.947 22.902 265.733 1.00 56.25 296 VAL B C 1
ATOM 2213 O O . VAL A 1 272 ? 8.186 21.954 265.546 1.00 64.71 296 VAL B O 1
ATOM 2217 N N . GLY A 1 273 ? 8.861 24.042 265.066 1.00 55.41 297 GLY B N 1
ATOM 2218 C CA . GLY A 1 273 ? 7.874 24.245 264.026 1.00 56.76 297 GLY B CA 1
ATOM 2219 C C . GLY A 1 273 ? 6.780 25.205 264.445 1.00 55.52 297 GLY B C 1
ATOM 2220 O O . GLY A 1 273 ? 6.060 25.753 263.601 1.00 54.97 297 GLY B O 1
ATOM 2221 N N . ASN A 1 274 ? 6.663 25.426 265.750 1.00 40.18 298 ASN B N 1
ATOM 2222 C CA . ASN A 1 274 ? 5.551 26.205 266.261 1.00 44.37 298 ASN B CA 1
ATOM 2223 C C . ASN A 1 274 ? 5.704 27.685 265.996 1.00 46.39 298 ASN B C 1
ATOM 2224 O O . ASN A 1 274 ? 6.805 28.216 266.024 1.00 53.94 298 ASN B O 1
ATOM 2229 N N . LYS A 1 275 ? 4.581 28.341 265.721 1.00 57.71 299 LYS B N 1
ATOM 2230 C CA . LYS A 1 275 ? 4.549 29.788 265.522 1.00 48.63 299 LYS B CA 1
ATOM 2231 C C . LYS A 1 275 ? 5.090 30.489 266.743 1.00 44.30 299 LYS B C 1
ATOM 2232 O O . LYS A 1 275 ? 5.110 29.921 267.830 1.00 47.85 299 LYS B O 1
ATOM 2238 N N . ALA A 1 276 ? 5.525 31.726 266.562 1.00 41.06 300 ALA B N 1
ATOM 2239 C CA . ALA A 1 276 ? 5.965 32.534 267.678 1.00 38.54 300 ALA B CA 1
ATOM 2240 C C . ALA A 1 276 ? 5.853 33.986 267.288 1.00 49.79 300 ALA B C 1
ATOM 2241 O O . ALA A 1 276 ? 5.858 34.317 266.099 1.00 43.84 300 ALA B O 1
ATOM 2243 N N . TYR A 1 277 ? 5.778 34.849 268.296 1.00 44.88 301 TYR B N 1
ATOM 2244 C CA . TYR A 1 277 ? 5.451 36.252 268.096 1.00 41.35 301 TYR B CA 1
ATOM 2245 C C . TYR A 1 277 ? 6.276 37.146 269.010 1.00 47.41 301 TYR B C 1
ATOM 2246 O O . TYR A 1 277 ? 6.264 36.990 270.229 1.00 49.51 301 TYR B O 1
ATOM 2255 N N . VAL A 1 278 ? 6.996 38.086 268.409 1.00 33.83 302 VAL B N 1
ATOM 2256 C CA . VAL A 1 278 ? 7.966 38.874 269.145 1.00 35.29 302 VAL B CA 1
ATOM 2257 C C . VAL A 1 278 ? 7.644 40.353 269.133 1.00 34.95 302 VAL B C 1
ATOM 2258 O O . VAL A 1 278 ? 7.417 40.934 268.082 1.00 39.30 302 VAL B O 1
ATOM 2262 N N . ARG A 1 279 ? 7.642 40.964 270.309 1.00 32.46 303 ARG B N 1
ATOM 2263 C CA . ARG A 1 279 ? 7.468 42.400 270.408 1.00 21.53 303 ARG B CA 1
ATOM 2264 C C . ARG A 1 279 ? 8.652 42.992 271.141 1.00 38.46 303 ARG B C 1
ATOM 2265 O O . ARG A 1 279 ? 8.810 42.812 272.345 1.00 47.01 303 ARG B O 1
ATOM 2273 N N . LEU A 1 280 ? 9.481 43.709 270.400 1.00 40.75 304 LEU B N 1
ATOM 2274 C CA . LEU A 1 280 ? 10.664 44.341 270.956 1.00 28.85 304 LEU B CA 1
ATOM 2275 C C . LEU A 1 280 ? 10.334 45.723 271.504 1.00 30.70 304 LEU B C 1
ATOM 2276 O O . LEU A 1 280 ? 9.608 46.499 270.888 1.00 36.80 304 LEU B O 1
ATOM 2281 N N . ASP A 1 281 ? 10.893 46.053 272.650 1.00 35.75 305 ASP B N 1
ATOM 2282 C CA . ASP A 1 281 ? 10.610 47.347 273.247 1.00 32.38 305 ASP B CA 1
ATOM 2283 C C . ASP A 1 281 ? 10.987 48.492 272.324 1.00 34.13 305 ASP B C 1
ATOM 2284 O O . ASP A 1 281 ? 10.336 49.538 272.321 1.00 52.53 305 ASP B O 1
ATOM 2289 N N . ALA A 1 282 ? 12.034 48.295 271.532 1.00 51.16 306 ALA B N 1
ATOM 2290 C CA . ALA A 1 282 ? 12.478 49.334 270.609 1.00 40.84 306 ALA B CA 1
ATOM 2291 C C . ALA A 1 282 ? 11.432 49.632 269.539 1.00 45.48 306 ALA B C 1
ATOM 2292 O O . ALA A 1 282 ? 11.359 50.746 269.026 1.00 45.44 306 ALA B O 1
ATOM 2294 N N . TYR A 1 283 ? 10.616 48.645 269.196 1.00 48.21 307 TYR B N 1
ATOM 2295 C CA . TYR A 1 283 ? 9.660 48.843 268.111 1.00 43.32 307 TYR B CA 1
ATOM 2296 C C . TYR A 1 283 ? 8.244 48.416 268.488 1.00 33.49 307 TYR B C 1
ATOM 2297 O O . TYR A 1 283 ? 7.813 47.307 268.188 1.00 30.34 307 TYR B O 1
ATOM 2306 N N . PRO A 1 284 ? 7.526 49.314 269.160 1.00 40.97 308 PRO B N 1
ATOM 2307 C CA . PRO A 1 284 ? 6.152 49.160 269.650 1.00 48.54 308 PRO B CA 1
ATOM 2308 C C . PRO A 1 284 ? 5.144 48.849 268.552 1.00 45.72 308 PRO B C 1
ATOM 2309 O O . PRO A 1 284 ? 4.178 48.127 268.807 1.00 50.55 308 PRO B O 1
ATOM 2313 N N . ASP A 1 285 ? 5.364 49.379 267.353 1.00 44.50 309 ASP B N 1
ATOM 2314 C CA . ASP A 1 285 ? 4.374 49.269 266.285 1.00 43.44 309 ASP B CA 1
ATOM 2315 C C . ASP A 1 285 ? 4.693 48.122 265.345 1.00 54.71 309 ASP B C 1
ATOM 2316 O O . ASP A 1 285 ? 4.117 48.023 264.267 1.00 50.22 309 ASP B O 1
ATOM 2321 N N . ILE A 1 286 ? 5.617 47.258 265.744 1.00 47.35 310 ILE B N 1
ATOM 2322 C CA . ILE A 1 286 ? 5.952 46.123 264.902 1.00 42.94 310 ILE B CA 1
ATOM 2323 C C . ILE A 1 286 ? 5.861 44.782 265.601 1.00 45.38 310 ILE B C 1
ATOM 2324 O O . ILE A 1 286 ? 6.384 44.599 266.695 1.00 55.06 310 ILE B O 1
ATOM 2329 N N . LEU A 1 287 ? 5.220 43.836 264.935 1.00 40.92 311 LEU B N 1
ATOM 2330 C CA . LEU A 1 287 ? 5.152 42.483 265.426 1.00 37.25 311 LEU B CA 1
ATOM 2331 C C . LEU A 1 287 ? 6.008 41.555 264.580 1.00 51.99 311 LEU B C 1
ATOM 2332 O O . LEU A 1 287 ? 5.597 41.120 263.507 1.00 57.83 311 LEU B O 1
ATOM 2337 N N . PHE A 1 288 ? 7.202 41.242 265.063 1.00 42.88 312 PHE B N 1
ATOM 2338 C CA . PHE A 1 288 ? 7.989 40.207 264.423 1.00 35.94 312 PHE B CA 1
ATOM 2339 C C . PHE A 1 288 ? 7.345 38.859 264.658 1.00 35.60 312 PHE B C 1
ATOM 2340 O O . PHE A 1 288 ? 6.602 38.671 265.613 1.00 44.33 312 PHE B O 1
ATOM 2348 N N . GLU A 1 289 ? 7.655 37.913 263.790 1.00 35.84 313 GLU B N 1
ATOM 2349 C CA . GLU A 1 289 ? 6.898 36.682 263.710 1.00 38.47 313 GLU B CA 1
ATOM 2350 C C . GLU A 1 289 ? 7.836 35.563 263.287 1.00 43.23 313 GLU B C 1
ATOM 2351 O O . GLU A 1 289 ? 8.717 35.764 262.446 1.00 41.97 313 GLU B O 1
ATOM 2357 N N . GLY A 1 290 ? 7.678 34.385 263.878 1.00 42.81 314 GLY B N 1
ATOM 2358 C CA . GLY A 1 290 ? 8.542 33.284 263.497 1.00 40.58 314 GLY B CA 1
ATOM 2359 C C . GLY A 1 290 ? 8.105 31.925 263.979 1.00 38.38 314 GLY B C 1
ATOM 2360 O O . GLY A 1 290 ? 7.030 31.769 264.571 1.00 44.10 314 GLY B O 1
ATOM 2361 N N . VAL A 1 291 ? 8.957 30.941 263.715 1.00 35.13 315 VAL B N 1
ATOM 2362 C CA . VAL A 1 291 ? 8.763 29.581 264.207 1.00 51.63 315 VAL B CA 1
ATOM 2363 C C . VAL A 1 291 ? 9.921 29.124 265.078 1.00 49.23 315 VAL B C 1
ATOM 2364 O O . VAL A 1 291 ? 11.036 29.642 264.985 1.00 47.74 315 VAL B O 1
ATOM 2368 N N . VAL A 1 292 ? 9.652 28.113 265.890 1.00 37.01 316 VAL B N 1
ATOM 2369 C CA . VAL A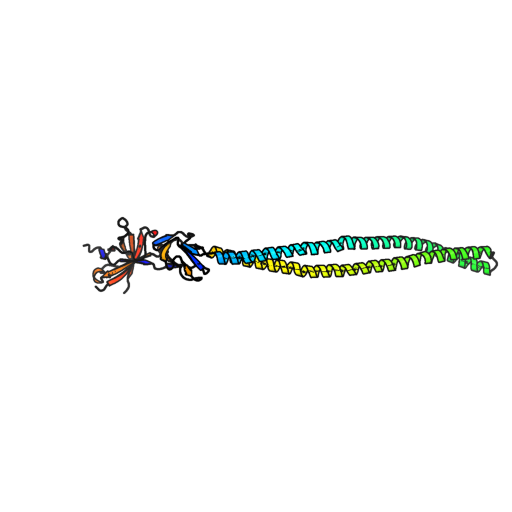 1 292 ? 10.655 27.536 266.745 1.00 36.80 316 VAL B CA 1
ATOM 2370 C C . VAL A 1 292 ? 11.617 26.691 265.927 1.00 45.49 316 VAL B C 1
ATOM 2371 O O . VAL A 1 292 ? 11.223 25.684 265.343 1.00 52.96 316 VAL B O 1
ATOM 2375 N N . GLU A 1 293 ? 12.879 27.114 265.882 1.00 47.50 317 GLU B N 1
ATOM 2376 C CA . GLU A 1 293 ? 13.890 26.448 265.068 1.00 42.65 317 GLU B CA 1
ATOM 2377 C C . GLU A 1 293 ? 14.518 25.284 265.834 1.00 53.36 317 GLU B C 1
ATOM 2378 O O . GLU A 1 293 ? 14.716 24.210 265.267 1.00 60.10 317 GLU B O 1
ATOM 2384 N N . GLU A 1 294 ? 14.822 25.486 267.117 1.00 43.88 318 GLU B N 1
ATOM 2385 C CA . GLU A 1 294 ? 15.374 24.401 267.922 1.00 49.73 318 GLU B CA 1
ATOM 2386 C C . GLU A 1 294 ? 15.306 24.651 269.428 1.00 40.76 318 GLU B C 1
ATOM 2387 O O . GLU A 1 294 ? 15.185 25.786 269.881 1.00 43.18 318 GLU B O 1
ATOM 2393 N N . ILE A 1 295 ? 15.355 23.564 270.193 1.00 49.14 319 ILE B N 1
ATOM 2394 C CA . ILE A 1 295 ? 15.348 23.636 271.653 1.00 57.21 319 ILE B CA 1
ATOM 2395 C C . ILE A 1 295 ? 16.487 22.830 272.239 1.00 63.96 319 ILE B C 1
ATOM 2396 O O . ILE A 1 295 ? 16.590 21.629 271.985 1.00 66.28 319 ILE B O 1
ATOM 2401 N N . SER A 1 296 ? 17.330 23.485 273.031 1.00 54.93 320 SER B N 1
ATOM 2402 C CA . SER A 1 296 ? 18.491 22.821 273.606 1.00 69.98 320 SER B CA 1
ATOM 2403 C C . SER A 1 296 ? 18.100 21.970 274.810 1.00 73.93 320 SER B C 1
ATOM 2404 O O . SER A 1 296 ? 17.302 22.396 275.644 1.00 69.27 320 SER B O 1
ATOM 2407 N N . PRO A 1 297 ? 18.671 20.760 274.905 1.00 98.89 321 PRO B N 1
ATOM 2408 C CA . PRO A 1 297 ? 18.465 19.865 276.054 1.00 97.45 321 PRO B CA 1
ATOM 2409 C C . PRO A 1 297 ? 18.615 20.567 277.414 1.00 87.87 321 PRO B C 1
ATOM 2410 O O . PRO A 1 297 ? 19.682 21.104 277.737 1.00 95.59 321 PRO B O 1
ATOM 2414 N N . VAL A 1 319 ? 12.762 28.955 287.592 1.00 78.48 343 VAL B N 1
ATOM 2415 C CA . VAL A 1 319 ? 14.084 29.523 287.796 1.00 82.18 343 VAL B CA 1
ATOM 2416 C C . VAL A 1 319 ? 15.172 28.803 286.969 1.00 80.70 343 VAL B C 1
ATOM 2417 O O . VAL A 1 319 ? 16.267 29.348 286.769 1.00 68.75 343 VAL B O 1
ATOM 2421 N N . GLN A 1 320 ? 14.862 27.595 286.485 1.00 77.81 344 GLN B N 1
ATOM 2422 C CA . GLN A 1 320 ? 15.789 26.799 285.658 1.00 83.45 344 GLN B CA 1
ATOM 2423 C C . GLN A 1 320 ? 15.416 26.806 284.150 1.00 89.62 344 GLN B C 1
ATOM 2424 O O . GLN A 1 320 ? 14.746 25.896 283.645 1.00 76.48 344 GLN B O 1
ATOM 2430 N N . ARG A 1 321 ? 15.894 27.827 283.436 1.00 66.83 345 ARG B N 1
ATOM 2431 C CA . ARG A 1 321 ? 15.358 28.190 282.120 1.00 45.75 345 ARG B CA 1
ATOM 2432 C C . ARG A 1 321 ? 15.976 27.418 280.952 1.00 45.48 345 ARG B C 1
ATOM 2433 O O . ARG A 1 321 ? 17.111 26.976 281.013 1.00 53.39 345 ARG B O 1
ATOM 2441 N N . ILE A 1 322 ? 15.216 27.254 279.879 1.00 56.02 346 ILE B N 1
ATOM 2442 C CA . ILE A 1 322 ? 15.695 26.521 278.712 1.00 49.83 346 ILE B CA 1
ATOM 2443 C C . ILE A 1 322 ? 15.764 27.412 277.463 1.00 59.99 346 ILE B C 1
ATOM 2444 O O . ILE A 1 322 ? 14.768 28.013 277.058 1.00 49.10 346 ILE B O 1
ATOM 2449 N N . PRO A 1 323 ? 16.949 27.496 276.842 1.00 62.29 347 PRO B N 1
ATOM 2450 C CA . PRO A 1 323 ? 17.131 28.301 275.632 1.00 60.72 347 PRO B CA 1
ATOM 2451 C C . PRO A 1 323 ? 16.350 27.741 274.446 1.00 44.51 347 PRO B C 1
ATOM 2452 O O . PRO A 1 323 ? 16.498 26.567 274.066 1.00 44.92 347 PRO B O 1
ATOM 2456 N N . VAL A 1 324 ? 15.519 28.595 273.865 1.00 44.80 348 VAL B N 1
ATOM 2457 C CA . VAL A 1 324 ? 14.779 28.230 272.669 1.00 47.73 348 VAL B CA 1
ATOM 2458 C C . VAL A 1 324 ? 15.103 29.230 271.580 1.00 41.33 348 VAL B C 1
ATOM 2459 O O . VAL A 1 324 ? 15.067 30.447 271.799 1.00 34.00 348 VAL B O 1
ATOM 2463 N N . LYS A 1 325 ? 15.440 28.696 270.413 1.00 34.15 349 LYS B N 1
ATOM 2464 C CA . LYS A 1 325 ? 15.841 29.502 269.274 1.00 40.38 349 LYS B CA 1
ATOM 2465 C C . LYS A 1 325 ? 14.660 29.722 268.343 1.00 46.51 349 LYS B C 1
ATOM 2466 O O . LYS A 1 325 ? 13.976 28.773 267.949 1.00 46.80 349 LYS B O 1
ATOM 2472 N N . ILE A 1 326 ? 14.429 30.978 267.983 1.00 36.68 350 ILE B N 1
ATOM 2473 C CA . ILE A 1 326 ? 13.339 31.320 267.084 1.00 35.09 350 ILE B CA 1
ATOM 2474 C C . ILE A 1 326 ? 13.809 31.930 265.756 1.00 32.38 350 ILE B C 1
ATOM 2475 O O . ILE A 1 326 ? 14.486 32.967 265.747 1.00 37.43 350 ILE B O 1
ATOM 2480 N N . LYS A 1 327 ? 13.455 31.286 264.647 1.00 36.13 351 LYS B N 1
ATOM 2481 C CA . LYS A 1 327 ? 13.710 31.838 263.308 1.00 43.66 351 LYS B CA 1
ATOM 2482 C C . LYS A 1 327 ? 12.649 32.858 262.907 1.00 46.51 351 LYS B C 1
ATOM 2483 O O . LYS A 1 327 ? 11.445 32.609 263.056 1.00 46.87 351 LYS B O 1
ATOM 2489 N N . ILE A 1 328 ? 13.099 34.006 262.400 1.00 42.91 352 ILE B N 1
ATOM 2490 C CA . ILE A 1 328 ? 12.185 35.088 262.032 1.00 39.56 352 ILE B CA 1
ATOM 2491 C C . ILE A 1 328 ? 11.604 34.907 260.643 1.00 38.11 352 ILE B C 1
ATOM 2492 O O . ILE A 1 328 ? 12.311 34.539 259.702 1.00 40.37 352 ILE B O 1
ATOM 2497 N N . THR A 1 329 ? 10.315 35.174 260.505 1.00 43.72 353 THR B N 1
ATOM 2498 C CA . THR A 1 329 ? 9.650 34.917 259.232 1.00 45.25 353 THR B CA 1
ATOM 2499 C C . THR A 1 329 ? 8.837 36.094 258.701 1.00 47.05 353 THR B C 1
ATOM 2500 O O . THR A 1 329 ? 8.443 36.093 257.541 1.00 54.60 353 THR B O 1
ATOM 2504 N N . LYS A 1 330 ? 8.590 37.091 259.543 1.00 37.67 354 LYS B N 1
ATOM 2505 C CA . LYS A 1 330 ? 7.945 38.309 259.092 1.00 37.91 354 LYS B CA 1
ATOM 2506 C C . LYS A 1 330 ? 8.343 39.470 259.988 1.00 33.00 354 LYS B C 1
ATOM 2507 O O . LYS A 1 330 ? 8.436 39.317 261.205 1.00 41.65 354 LYS B O 1
ATOM 2513 N N . GLY A 1 331 ? 8.595 40.625 259.378 1.00 34.55 355 GLY B N 1
ATOM 2514 C CA . GLY A 1 331 ? 9.070 41.799 260.096 1.00 21.68 355 GLY B CA 1
ATOM 2515 C C . GLY A 1 331 ? 10.332 42.358 259.453 1.00 47.65 355 GLY B C 1
ATOM 2516 O O . G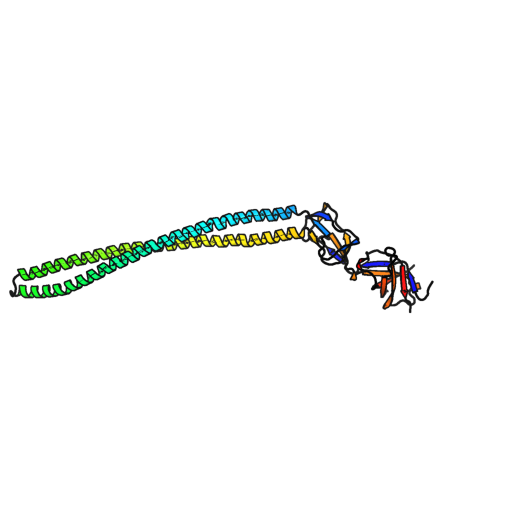LY A 1 331 ? 11.065 41.648 258.733 1.00 36.56 355 GLY B O 1
ATOM 2517 N N . ASP A 1 332 ? 10.602 43.633 259.719 1.00 29.54 356 ASP B N 1
ATOM 2518 C CA . ASP A 1 332 ? 11.702 44.317 259.048 1.00 36.87 356 ASP B CA 1
ATOM 2519 C C . ASP A 1 332 ? 13.089 44.003 259.638 1.00 41.28 356 ASP B C 1
ATOM 2520 O O . ASP A 1 332 ? 13.524 44.618 260.621 1.00 36.90 356 ASP B O 1
ATOM 2525 N N . LEU A 1 333 ? 13.794 43.078 259.000 1.00 28.40 357 LEU B N 1
ATOM 2526 C CA . LEU A 1 333 ? 15.114 42.650 259.457 1.00 36.06 357 LEU B CA 1
ATOM 2527 C C . LEU A 1 333 ? 16.148 43.758 259.589 1.00 35.10 357 LEU B C 1
ATOM 2528 O O . LEU A 1 333 ? 16.979 43.717 260.480 1.00 48.03 357 LEU B O 1
ATOM 2533 N N . SER A 1 334 ? 16.108 44.741 258.706 1.00 45.25 358 SER B N 1
ATOM 2534 C CA . SER A 1 334 ? 17.093 45.813 258.754 1.00 41.96 358 SER B CA 1
ATOM 2535 C C . SER A 1 334 ? 16.949 46.657 260.011 1.00 35.92 358 SER B C 1
ATOM 2536 O O . SER A 1 334 ? 17.762 47.532 260.272 1.00 49.20 358 SER B O 1
ATOM 2539 N N . LEU A 1 335 ? 15.908 46.391 260.788 1.00 41.90 359 LEU B N 1
ATOM 2540 C CA . LEU A 1 335 ? 15.646 47.158 262.004 1.00 37.68 359 LEU B CA 1
ATOM 2541 C C . LEU A 1 335 ? 16.210 46.539 263.280 1.00 37.90 359 LEU B C 1
ATOM 2542 O O . LEU A 1 335 ? 16.226 47.199 264.314 1.00 38.96 359 LEU B O 1
ATOM 2547 N N . LEU A 1 336 ? 16.634 45.275 263.220 1.00 23.18 360 LEU B N 1
ATOM 2548 C CA . LEU A 1 336 ? 17.101 44.573 264.410 1.00 34.10 360 LEU B CA 1
ATOM 2549 C C . LEU A 1 336 ? 18.560 44.898 264.800 1.00 43.29 360 LEU B C 1
ATOM 2550 O O . LEU A 1 336 ? 19.414 45.101 263.938 1.00 46.04 360 LEU B O 1
ATOM 2555 N N . ARG A 1 337 ? 18.818 44.949 266.106 1.00 34.87 361 ARG B N 1
ATOM 2556 C CA . ARG A 1 337 ? 20.155 45.132 266.699 1.00 29.56 361 ARG B CA 1
ATOM 2557 C C . ARG A 1 337 ? 20.448 43.990 267.703 1.00 35.30 361 ARG B C 1
ATOM 2558 O O . ARG A 1 337 ? 19.557 43.580 268.449 1.00 35.73 361 ARG B O 1
ATOM 2566 N N . VAL A 1 338 ? 21.673 43.473 267.742 1.00 34.85 362 VAL B N 1
ATOM 2567 C CA . VAL A 1 338 ? 22.009 42.451 268.744 1.00 33.15 362 VAL B CA 1
ATOM 2568 C C . VAL A 1 338 ? 21.764 42.984 270.150 1.00 36.93 362 VAL B C 1
ATOM 2569 O O . VAL A 1 338 ? 22.190 44.086 270.464 1.00 42.41 362 VAL B O 1
ATOM 2573 N N . GLY A 1 339 ? 21.068 42.219 270.986 1.00 28.23 363 GLY B N 1
ATOM 2574 C CA . GLY A 1 339 ? 20.882 42.621 272.364 1.00 23.05 363 GLY B CA 1
ATOM 2575 C C . GLY A 1 339 ? 19.503 43.140 272.725 1.00 32.97 363 GLY B C 1
ATOM 2576 O O . GLY A 1 339 ? 19.174 43.346 273.908 1.00 31.89 363 GLY B O 1
ATOM 2577 N N . MET A 1 340 ? 18.681 43.363 271.706 1.00 33.10 364 MET B N 1
ATOM 2578 C CA . MET A 1 340 ? 17.337 43.877 271.925 1.00 20.14 364 MET B CA 1
ATOM 2579 C C . MET A 1 340 ? 16.483 42.884 272.706 1.00 22.85 364 MET B C 1
ATOM 2580 O O . MET A 1 340 ? 16.540 41.677 272.469 1.00 38.79 364 MET B O 1
ATOM 2585 N N . GLY A 1 341 ? 15.688 43.405 273.634 1.00 23.48 365 GLY B N 1
ATOM 2586 C CA . GLY A 1 341 ? 14.758 42.595 274.395 1.00 35.33 365 GLY B CA 1
ATOM 2587 C C . GLY A 1 341 ? 13.306 42.940 274.103 1.00 40.20 365 GLY B C 1
ATOM 2588 O O . GLY A 1 341 ? 12.993 43.739 273.220 1.00 49.22 365 GLY B O 1
ATOM 2589 N N . GLY A 1 342 ? 12.411 42.335 274.865 1.00 43.58 366 GLY B N 1
ATOM 2590 C CA . GLY A 1 342 ? 10.991 42.511 274.656 1.00 37.92 366 GLY B CA 1
ATOM 2591 C C . GLY A 1 342 ? 10.216 41.341 275.218 1.00 32.52 366 GLY B C 1
ATOM 2592 O O . GLY A 1 342 ? 10.560 40.818 276.265 1.00 45.83 366 GLY B O 1
ATOM 2593 N N . GLU A 1 343 ? 9.185 40.917 274.502 1.00 39.55 367 GLU B N 1
ATOM 2594 C CA . GLU A 1 343 ? 8.248 39.928 275.010 1.00 34.36 367 GLU B CA 1
ATOM 2595 C C . GLU A 1 343 ? 7.970 38.957 273.904 1.00 32.72 367 GLU B C 1
ATOM 2596 O O . GLU A 1 343 ? 7.928 39.364 272.738 1.00 35.36 367 GLU B O 1
ATOM 2602 N N . VAL A 1 344 ? 7.795 37.683 274.249 1.00 23.07 368 VAL B N 1
ATOM 2603 C CA . VAL A 1 344 ? 7.608 36.660 273.229 1.00 25.32 368 VAL B CA 1
ATOM 2604 C C . VAL A 1 344 ? 6.529 35.674 273.595 1.00 35.60 368 VAL B C 1
ATOM 2605 O O . VAL A 1 344 ? 6.449 35.248 274.736 1.00 37.54 368 VAL B O 1
ATOM 2609 N N . GLU A 1 345 ? 5.694 35.323 272.618 1.00 35.99 369 GLU B N 1
ATOM 2610 C CA . GLU A 1 345 ? 4.625 34.357 272.837 1.00 35.23 369 GLU B CA 1
ATOM 2611 C C . GLU A 1 345 ? 4.805 33.184 271.901 1.00 36.81 369 GLU B C 1
ATOM 2612 O O . GLU A 1 345 ? 4.875 33.364 270.683 1.00 49.88 369 GLU B O 1
ATOM 2618 N N . ILE A 1 346 ? 4.898 31.977 272.448 1.00 38.54 370 ILE B N 1
ATOM 2619 C CA . ILE A 1 346 ? 5.014 30.804 271.583 1.00 42.12 370 ILE B CA 1
ATOM 2620 C C . ILE A 1 346 ? 3.754 29.948 271.655 1.00 41.84 370 ILE B C 1
ATOM 2621 O O . ILE A 1 346 ? 3.156 29.775 272.717 1.00 53.58 370 ILE B O 1
ATOM 2626 N N . ARG A 1 347 ? 3.387 29.391 270.532 1.00 40.77 371 ARG B N 1
ATOM 2627 C CA . ARG A 1 347 ? 2.197 28.596 270.430 1.00 53.60 371 ARG B CA 1
ATOM 2628 C C . ARG A 1 347 ? 2.375 27.159 270.880 1.00 47.85 371 ARG B C 1
ATOM 2629 O O . ARG A 1 347 ? 3.162 26.419 270.348 1.00 48.97 371 ARG B O 1
ATOM 2637 N N . ARG A 1 348 ? 1.606 26.771 271.893 1.00 52.84 372 ARG B N 1
ATOM 2638 C CA . ARG A 1 348 ? 1.579 25.387 272.350 1.00 54.13 372 ARG B CA 1
ATOM 2639 C C . ARG A 1 348 ? 0.757 24.498 271.411 1.00 62.21 372 ARG B C 1
ATOM 2640 O O . ARG A 1 348 ? 0.036 24.991 270.549 1.00 63.74 372 ARG B O 1
ATOM 2648 N N . THR A 1 349 ? 0.870 23.185 271.573 1.00 83.38 373 THR B N 1
ATOM 2649 C CA . THR A 1 349 ? 0.089 22.258 270.758 1.00 76.79 373 THR B CA 1
ATOM 2650 C C . THR A 1 349 ? -0.555 21.165 271.609 1.00 90.58 373 THR B C 1
ATOM 2651 O O . THR A 1 349 ? -1.539 20.545 271.201 1.00 106.73 373 THR B O 1
#

Secondary structure (DSSP, 8-state):
--TTEEEES-EEEEES-EEEEE-SS-EEEEEE---TT-EE-TT-EEEEE--HHHHHHHHHHHHHHHTTHHHHTHHHHHHHHSSSTTHHHHHHHHHTTTTHHHHHHHHHHHHHHHHHHHHHHHHHHHHHHHHHHTTSS-HHHHHHHHHHHHHHHHTTHHHHHHHHHHHHHHHHHHHHHHHHHHHHHHHHHHHTTTTTTTTHHHHHHHHHHHHHHHHHTTEEE-SSSEEEEEE---TT-EE-TT-EEEEEE-GGGEEEEEEEESGGGTT--TT-EEEEEETT-TT--EEEEEEEE----EEEEEEEEEES-GGG--TT--EEEEEE--

Nearest PDB structures (foldseek):
  4tko-assembly1_B  TM=1.003E+00  e=9.242E-57  Aquifex aeolicus VF5
  5xg2-assembly1_A  TM=3.414E-01  e=1.904E-02  Pyrococcus yayanosii CH1
  5nnv-assembly1_A  TM=4.089E-01  e=3.531E-01  Bacillus subtilis subsp. subtilis str. 168
  8iyj-assembly1_V0  TM=3.742E-01  e=7.872E-01  Mus musculus

Radius of gyration: 52.62 Å; Cα contacts (8 Å, |Δi|>4): 509; chains: 1; bounding box: 118×42×137 Å

Foldseek 3Di:
DDLQKDKDQQKFKAFDDKDFFWFQFWAAWAFADAAAFDWDAFFAFGTFGDCVVLVVVLVVLVVVLVVLVCVLVVCVCVLVVLVVVVVVVVVVLVVVLVVLVVVLVVLVVVLVVLVVVLVVLVVVLVVVVVCVVVVNDDVVVNVVSVVVNVVSVVVNVVSVVVNVVSVVVSVVSVVVSVVCVVVVVVSVVVVVVSVVSVVVNVVSVVVSVVSVVSSVSRTGGHNRTFGWQHADDDRGDTDGRPDGGTMGGDLQRIWMKGWADPVSCVQADFFWKKWWDWPVDNPDIWIFTFHDWPPVRTTITITRTDDDDSSNDHGGITGMMITGGD

B-factor: mean 71.01, std 35.37, range [16.23, 197.71]